Protein AF-A0ABD0LRT8-F1 (afdb_monomer)

Solvent-accessible surface area (backbone atoms only — not comparable to full-atom values): 18752 Å² total; per-residue (Å²): 133,56,73,64,55,59,52,48,50,53,53,49,51,68,71,62,62,90,66,77,48,57,29,36,37,43,33,46,40,79,55,77,83,77,79,79,75,76,83,84,81,85,89,82,90,82,92,83,89,82,90,83,85,91,84,88,83,83,87,87,89,84,86,79,83,85,75,82,76,86,69,91,70,78,75,74,84,79,52,45,68,59,49,49,53,39,26,36,56,50,38,59,70,46,76,93,40,64,69,46,34,54,25,49,70,59,50,38,85,73,46,60,48,85,92,45,31,33,31,35,27,45,56,69,72,31,53,49,42,49,51,54,31,52,77,67,68,69,66,46,46,30,91,62,39,40,68,77,48,76,45,78,49,71,80,90,75,83,79,84,78,83,79,74,98,65,78,56,68,67,57,49,51,50,52,48,27,44,51,28,54,73,67,75,39,78,25,35,75,65,54,45,48,60,51,48,50,69,74,34,76,91,50,89,70,78,52,73,64,59,54,50,53,45,51,54,48,34,38,77,71,59,46,32,45,78,85,90,40,45,40,59,52,54,71,64,57,55,52,51,51,53,50,50,50,51,49,52,51,53,51,49,54,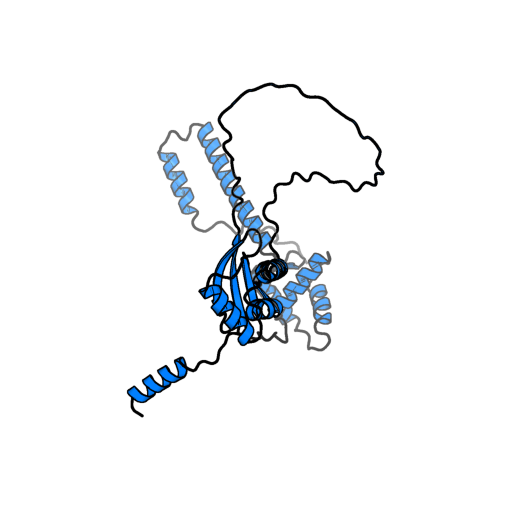51,49,52,51,52,52,40,55,74,70,57,59,73,77,44,73,71,55,60,54,53,54,55,54,52,63,63,64,64,64,82,85,84,76,78,80,88,77,79,89,81,84,85,84,92,133

Nearest PDB structures (foldseek):
  1iuy-assembly1_A  TM=5.773E-01  e=9.017E-02  Mus musculus
  3o2p-assembly3_E  TM=6.515E-01  e=3.206E-01  Saccharomyces cerevisiae
  6ttu-assembly1_C  TM=3.835E-01  e=1.238E-01  Homo sapiens
  5x12-assembly1_A-2  TM=3.884E-01  e=4.133E-01  Bacillus spizizenii str. W23
  8cdj-assembly1_C  TM=3.531E-01  e=5.675E-01  Homo sapiens

InterPro domains:
  IPR019391 Storkhead-box protein, winged-helix domain [PF10264] (158-231)
  IPR040126 Storkhead-box protein 1/2 [PTHR22437] (15-229)

pLDDT: mean 70.67, std 23.81, range [25.11, 96.62]

Secondary structure (DSSP, 8-state):
--HHHHHHHHHHHHH------SEEEEEEEEPP-----------------------------------------PPPPPPHHHHHHHHHHHHTT-TT-HHHHHHHHT-EEEEEETTTEEEEE--HHHHHHHHHHHHTT-PPPPTTEEEEEEEE---------PPPSS--HHHHHHHHHHHHHHTT----HHHHHHHHHHH-TTSPPPPHHHHHHHHHHHHHTTSEEESSSEEE--HHHHHHHHHHHHHHHHHHHHHHHHHHHHTTGGG-HHHHHHHHHHHHTTSS----TTS-S------

Structure (mmCIF, N/CA/C/O backbone):
data_AF-A0ABD0LRT8-F1
#
_entry.id   AF-A0ABD0LRT8-F1
#
loop_
_atom_site.group_PDB
_atom_site.id
_atom_site.type_symbol
_atom_site.label_atom_id
_atom_site.label_alt_id
_atom_site.label_comp_id
_atom_site.label_asym_id
_atom_site.label_entity_id
_atom_site.label_seq_id
_atom_site.pdbx_PDB_ins_code
_atom_site.Cartn_x
_atom_site.Cartn_y
_atom_site.Cartn_z
_atom_site.occupancy
_atom_site.B_iso_or_equiv
_atom_site.auth_seq_id
_atom_site.auth_comp_id
_atom_site.auth_asym_id
_atom_site.auth_atom_id
_atom_site.pdbx_PDB_model_num
ATOM 1 N N . MET A 1 1 ? -36.479 -29.081 -5.273 1.00 51.69 1 MET A N 1
ATOM 2 C CA . MET A 1 1 ? -36.395 -28.226 -4.068 1.00 51.69 1 MET A CA 1
ATOM 3 C C . MET A 1 1 ? -37.183 -26.949 -4.312 1.00 51.69 1 MET A C 1
ATOM 5 O O . MET A 1 1 ? -37.069 -26.382 -5.393 1.00 51.69 1 MET A O 1
ATOM 9 N N . SER A 1 2 ? -38.046 -26.552 -3.374 1.00 71.38 2 SER A N 1
ATOM 10 C CA . SER A 1 2 ? -38.949 -25.402 -3.539 1.00 71.38 2 SER A CA 1
ATOM 11 C C . SER A 1 2 ? -38.166 -24.085 -3.533 1.00 71.38 2 SER A C 1
ATOM 13 O O . SER A 1 2 ? -37.254 -23.916 -2.728 1.00 71.38 2 SER A O 1
ATOM 15 N N . GLN A 1 3 ? -38.539 -23.117 -4.378 1.00 68.00 3 GLN A N 1
ATOM 16 C CA . GLN A 1 3 ? -37.913 -21.783 -4.409 1.00 68.00 3 GLN A CA 1
ATOM 17 C C . GLN A 1 3 ? -37.937 -21.078 -3.040 1.00 68.00 3 GLN A C 1
ATOM 19 O O . GLN A 1 3 ? -37.068 -20.254 -2.753 1.00 68.00 3 GLN A O 1
ATOM 24 N N . ARG A 1 4 ? -38.897 -21.427 -2.168 1.00 71.12 4 ARG A N 1
ATOM 25 C CA . ARG A 1 4 ? -38.926 -20.961 -0.775 1.00 71.12 4 ARG A CA 1
ATOM 26 C C . ARG A 1 4 ? -37.777 -21.535 0.050 1.00 71.12 4 ARG A C 1
ATOM 28 O O . ARG A 1 4 ? -37.108 -20.760 0.716 1.00 71.12 4 ARG A O 1
ATOM 35 N N . GLN A 1 5 ? -37.487 -22.830 -0.072 1.00 70.94 5 GLN A N 1
ATOM 36 C CA . GLN A 1 5 ? -36.371 -23.475 0.631 1.00 70.94 5 GLN A CA 1
ATOM 37 C C . GLN A 1 5 ? -35.025 -22.902 0.185 1.00 70.94 5 GLN A C 1
ATOM 39 O O . GLN A 1 5 ? -34.229 -22.538 1.033 1.00 70.94 5 GLN A O 1
ATOM 44 N N . ALA A 1 6 ? -34.815 -22.674 -1.116 1.00 68.38 6 ALA A N 1
ATOM 45 C CA . ALA A 1 6 ? -33.579 -22.054 -1.608 1.00 68.38 6 ALA A CA 1
ATOM 46 C C . ALA A 1 6 ? -33.410 -20.592 -1.139 1.00 68.38 6 ALA A C 1
ATOM 48 O O . ALA A 1 6 ? -32.296 -20.128 -0.894 1.00 68.38 6 ALA A O 1
ATOM 49 N N . ARG A 1 7 ? -34.511 -19.838 -1.002 1.00 70.81 7 ARG A N 1
ATOM 50 C CA . ARG A 1 7 ? -34.490 -18.468 -0.461 1.00 70.81 7 ARG A CA 1
ATOM 51 C C . ARG A 1 7 ? -34.248 -18.459 1.049 1.00 70.81 7 ARG A C 1
ATOM 53 O O . ARG A 1 7 ? -33.586 -17.554 1.547 1.00 70.81 7 ARG A O 1
ATOM 60 N N . GLU A 1 8 ? -34.771 -19.450 1.759 1.00 64.62 8 GLU A N 1
ATOM 61 C CA . GLU A 1 8 ? -34.608 -19.628 3.202 1.00 64.62 8 GLU A CA 1
ATOM 62 C C . GLU A 1 8 ? -33.201 -20.135 3.546 1.00 64.62 8 GLU A C 1
ATOM 64 O O . GLU A 1 8 ? -32.566 -19.569 4.427 1.00 64.62 8 GLU A O 1
ATOM 69 N N . GLU A 1 9 ? -32.646 -21.063 2.762 1.00 60.91 9 GLU A N 1
ATOM 70 C CA . GLU A 1 9 ? -31.241 -21.492 2.808 1.00 60.91 9 GLU A CA 1
ATOM 71 C C . GLU A 1 9 ? -30.286 -20.337 2.512 1.00 60.91 9 GLU A C 1
ATOM 73 O O . GLU A 1 9 ? -29.344 -20.131 3.266 1.00 60.91 9 GLU A O 1
ATOM 78 N N . ARG A 1 10 ? -30.550 -19.504 1.492 1.00 60.75 10 ARG A N 1
ATOM 79 C CA . ARG A 1 10 ? -29.756 -18.282 1.247 1.00 60.75 10 ARG A CA 1
ATOM 80 C C . ARG A 1 10 ? -29.854 -17.280 2.398 1.00 60.75 10 ARG A C 1
ATOM 82 O O . ARG A 1 10 ? -28.878 -16.604 2.704 1.00 60.75 10 ARG A O 1
ATOM 89 N N . ARG A 1 11 ? -31.015 -17.178 3.049 1.00 58.91 11 ARG A N 1
ATOM 90 C CA . ARG A 1 11 ? -31.253 -16.274 4.186 1.00 58.91 11 ARG A CA 1
ATOM 91 C C . ARG A 1 11 ? -30.633 -16.797 5.490 1.00 58.91 11 ARG A C 1
ATOM 93 O O . ARG A 1 11 ? -30.225 -15.994 6.324 1.00 58.91 11 ARG A O 1
ATOM 100 N N . LEU A 1 12 ? -30.531 -18.115 5.653 1.00 53.00 12 LEU A N 1
ATOM 101 C CA . LEU A 1 12 ? -29.823 -18.782 6.749 1.00 53.00 12 LEU A CA 1
ATOM 102 C C . LEU A 1 12 ? -28.303 -18.776 6.517 1.00 53.00 12 LEU A C 1
ATOM 104 O O . LEU A 1 12 ? -27.561 -18.501 7.453 1.00 53.00 12 LEU A O 1
ATOM 108 N N . ALA A 1 13 ? -27.843 -18.949 5.275 1.00 53.53 13 ALA A N 1
ATOM 109 C CA . ALA A 1 13 ? -26.443 -18.779 4.879 1.00 53.53 13 A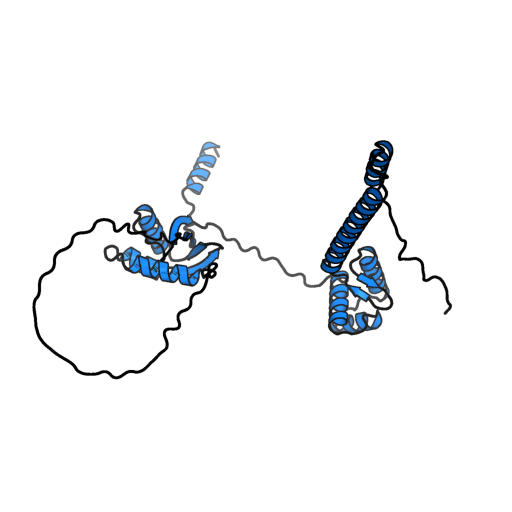LA A CA 1
ATOM 110 C C . ALA A 1 13 ? -25.970 -17.324 5.052 1.00 53.53 13 ALA A C 1
ATOM 112 O O . ALA A 1 13 ? -24.853 -17.093 5.496 1.00 53.53 13 ALA A O 1
ATOM 113 N N . ALA A 1 14 ? -26.841 -16.339 4.801 1.00 53.28 14 ALA A N 1
ATOM 114 C CA . ALA A 1 14 ? -26.555 -14.931 5.085 1.00 53.28 14 ALA A CA 1
ATOM 115 C C . ALA A 1 14 ? -26.560 -14.587 6.590 1.00 53.28 14 ALA A C 1
ATOM 117 O O . ALA A 1 14 ? -25.935 -13.610 6.987 1.00 53.28 14 ALA A O 1
ATOM 118 N N . ARG A 1 15 ? -27.255 -15.368 7.435 1.00 51.69 15 ARG A N 1
ATOM 119 C CA . ARG A 1 15 ? -27.227 -15.215 8.907 1.00 51.69 15 ARG A CA 1
ATOM 120 C C . ARG A 1 15 ? -26.054 -15.942 9.567 1.00 51.69 15 ARG A C 1
ATOM 122 O O . ARG A 1 15 ? -25.698 -15.579 10.680 1.00 51.69 15 ARG A O 1
ATOM 129 N N . ASN A 1 16 ? -25.459 -16.915 8.880 1.00 46.38 16 ASN A N 1
ATOM 130 C CA . ASN A 1 16 ? -24.310 -17.697 9.333 1.00 46.38 16 ASN A CA 1
ATOM 131 C C . ASN A 1 16 ? -23.083 -17.416 8.461 1.00 46.38 16 ASN A C 1
ATOM 133 O O . ASN A 1 16 ? -22.461 -18.346 7.953 1.00 46.38 16 ASN A O 1
ATOM 137 N N . LEU A 1 17 ? -22.732 -16.144 8.275 1.00 48.56 17 LEU A N 1
ATOM 138 C CA . LEU A 1 17 ? -21.410 -15.805 7.766 1.00 48.56 17 LEU A CA 1
ATOM 139 C C . LEU A 1 17 ? -20.473 -15.664 8.979 1.00 48.56 17 LEU A C 1
ATOM 141 O O . LEU A 1 17 ? -20.491 -14.610 9.614 1.00 48.56 17 LEU A O 1
ATOM 145 N N . PRO A 1 18 ? -19.665 -16.676 9.359 1.00 50.22 18 PRO A N 1
ATOM 146 C CA . PRO A 1 18 ? -18.562 -16.450 10.275 1.00 50.22 18 PRO A CA 1
ATOM 147 C C . PRO A 1 18 ? -17.457 -15.758 9.482 1.00 50.22 18 PRO A C 1
ATOM 149 O O . PRO A 1 18 ? -16.471 -16.359 9.070 1.00 50.22 18 PRO A O 1
ATOM 152 N N . VAL A 1 19 ? -17.649 -14.473 9.229 1.00 49.91 19 VAL A N 1
ATOM 153 C CA . VAL A 1 19 ? -16.536 -13.578 8.957 1.00 49.91 19 VAL A CA 1
ATOM 154 C C . VAL A 1 19 ? -16.644 -12.504 10.018 1.00 49.91 19 VAL A C 1
ATOM 156 O O . VAL A 1 19 ? -17.113 -11.397 9.780 1.00 49.91 19 VAL A O 1
ATOM 159 N N . ALA A 1 20 ? -16.251 -12.882 11.237 1.00 52.22 20 ALA A N 1
ATOM 160 C CA . ALA A 1 20 ? -15.677 -11.907 12.141 1.00 52.22 20 ALA A CA 1
ATOM 161 C C . ALA A 1 20 ? -14.418 -11.423 11.420 1.00 52.22 20 ALA A C 1
ATOM 163 O O . ALA A 1 20 ? -13.402 -12.114 11.351 1.00 52.22 20 ALA A O 1
ATOM 164 N N . SER A 1 21 ? -14.526 -10.300 10.722 1.00 57.97 21 SER A N 1
ATOM 165 C CA . SER A 1 21 ? -13.367 -9.631 10.158 1.00 57.97 21 SER A CA 1
ATOM 166 C C . SER A 1 21 ? -12.360 -9.445 11.283 1.00 57.97 21 SER A C 1
ATOM 168 O O . SER A 1 21 ? -12.607 -8.692 12.223 1.00 57.97 21 SER A O 1
ATOM 170 N N . LYS A 1 22 ? -11.190 -10.081 11.154 1.00 79.94 22 LYS A N 1
ATOM 171 C CA . LYS A 1 22 ? -10.021 -9.852 12.020 1.00 79.94 22 LYS A CA 1
ATOM 172 C C . LYS A 1 22 ? -9.416 -8.454 11.828 1.00 79.94 22 LYS A C 1
ATOM 174 O O . LYS A 1 22 ? -8.268 -8.228 12.187 1.00 79.94 22 LYS A O 1
ATOM 179 N N . CYS A 1 23 ? -10.145 -7.542 11.186 1.00 91.12 23 CYS A N 1
ATOM 180 C CA . CYS A 1 23 ? -9.703 -6.212 10.816 1.00 91.12 23 CYS A CA 1
ATOM 181 C C . CYS A 1 23 ? -10.835 -5.204 11.030 1.00 91.12 23 CYS A C 1
ATOM 183 O O . CYS A 1 23 ? -11.931 -5.327 10.475 1.00 91.12 23 CYS A O 1
ATOM 185 N N . LEU A 1 24 ? -10.529 -4.181 11.816 1.00 93.94 24 LEU A N 1
ATOM 186 C CA . LEU A 1 24 ? -11.348 -3.008 12.049 1.00 93.94 24 LEU A CA 1
ATOM 187 C C . LEU A 1 24 ? -10.660 -1.780 11.458 1.00 93.94 24 LEU A C 1
ATOM 189 O O . LEU A 1 24 ? -9.475 -1.547 11.689 1.00 93.94 24 LEU A O 1
ATOM 193 N N . ALA A 1 25 ? -11.421 -0.956 10.748 1.00 95.25 25 ALA A N 1
ATOM 194 C CA . ALA A 1 25 ? -11.004 0.379 10.353 1.00 95.25 25 ALA A CA 1
ATOM 195 C C . ALA A 1 25 ? -11.494 1.397 11.385 1.00 95.25 25 ALA A C 1
ATOM 197 O O . ALA A 1 25 ? -12.697 1.518 11.618 1.00 95.25 25 ALA A O 1
ATOM 198 N N . ILE A 1 26 ? -10.565 2.155 11.966 1.00 96.56 26 ILE A N 1
ATOM 199 C CA . ILE A 1 26 ? -10.844 3.307 12.825 1.00 96.56 26 ILE A CA 1
ATOM 200 C C . ILE A 1 26 ? -10.574 4.564 11.999 1.00 96.56 26 ILE A C 1
ATOM 202 O O . ILE A 1 26 ? -9.421 4.895 11.715 1.00 96.56 26 ILE A O 1
ATOM 206 N N . VAL A 1 27 ? -11.639 5.253 11.592 1.00 96.25 27 VAL A N 1
ATOM 207 C CA . VAL A 1 27 ? -11.555 6.482 10.794 1.00 96.25 27 VAL A CA 1
ATOM 208 C C . VAL A 1 27 ? -11.483 7.677 11.735 1.00 96.25 27 VAL A C 1
ATOM 210 O O . VAL A 1 27 ? -12.396 7.907 12.534 1.00 96.25 27 VAL A O 1
ATOM 213 N N . LEU A 1 28 ? -10.397 8.439 11.635 1.00 95.62 28 LEU A N 1
ATOM 214 C CA . LEU A 1 28 ? -10.125 9.598 12.476 1.00 95.62 28 LEU A CA 1
ATOM 215 C C . LEU A 1 28 ? -10.257 10.896 11.673 1.00 95.62 28 LEU A C 1
ATOM 217 O O . LEU A 1 28 ? -9.986 10.936 10.475 1.00 95.62 28 LEU A O 1
ATOM 221 N N . LEU A 1 29 ? -10.637 11.976 12.351 1.00 93.19 29 LEU A N 1
ATOM 222 C CA . LEU A 1 29 ? -10.653 13.330 11.800 1.00 93.19 29 LEU A CA 1
ATOM 223 C C . LEU A 1 29 ? -9.797 14.254 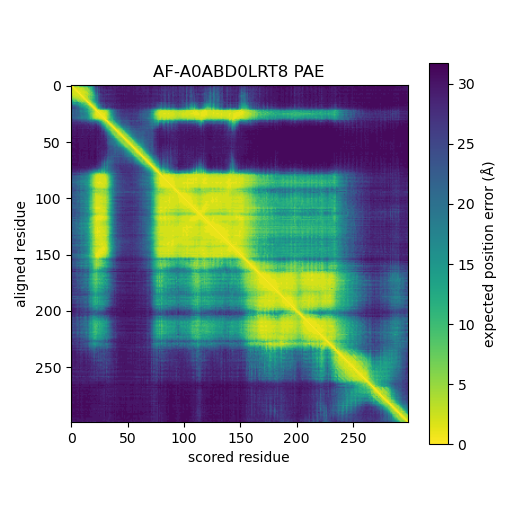12.674 1.00 93.19 29 LEU A C 1
ATOM 225 O O . LEU A 1 29 ? -9.987 14.250 13.892 1.00 93.19 29 LEU A O 1
ATOM 229 N N . PRO A 1 30 ? -8.882 15.055 12.096 1.00 91.31 30 PRO A N 1
ATOM 230 C CA . PRO A 1 30 ? -8.124 16.045 12.851 1.00 91.31 30 PRO A CA 1
ATOM 231 C C . PRO A 1 30 ? -9.044 17.131 13.417 1.00 91.31 30 PRO A C 1
ATOM 233 O O . PRO A 1 30 ? -9.872 17.705 12.705 1.00 91.31 30 PRO A O 1
ATOM 236 N N . GLN A 1 31 ? -8.863 17.476 14.687 1.00 86.12 31 GLN A N 1
ATOM 237 C CA . GLN A 1 31 ? -9.524 18.618 15.301 1.00 86.12 31 GLN A CA 1
ATOM 238 C C . GLN A 1 31 ? -8.756 19.898 14.964 1.00 86.12 31 GLN A C 1
ATOM 240 O O . GLN A 1 31 ? -7.564 20.026 15.245 1.00 86.12 31 GLN A O 1
ATOM 245 N N . LYS A 1 32 ? -9.444 20.892 14.392 1.00 72.25 32 LYS A N 1
ATOM 246 C CA . LYS A 1 32 ? -8.894 22.250 14.297 1.00 72.25 32 LYS A CA 1
ATOM 247 C C . LYS A 1 32 ? -8.756 22.790 15.721 1.00 72.25 32 LYS A C 1
ATOM 249 O O . LYS A 1 32 ? -9.755 22.837 16.435 1.00 72.25 32 LYS A O 1
ATOM 254 N N . LYS A 1 33 ? -7.546 23.200 16.128 1.00 58.06 33 LYS A N 1
ATOM 255 C CA . LYS A 1 33 ? -7.321 23.911 17.399 1.00 58.06 33 LYS A CA 1
ATOM 256 C C . LYS A 1 33 ? -8.319 25.067 17.490 1.00 58.06 33 LYS A C 1
ATOM 258 O O . LYS A 1 33 ? -8.197 26.048 16.759 1.00 58.06 33 LYS A O 1
ATOM 263 N N . GLN A 1 34 ? -9.305 24.954 18.373 1.00 44.38 34 GLN A N 1
ATOM 264 C CA . GLN A 1 34 ? -10.065 26.114 18.806 1.00 44.38 34 GLN A CA 1
ATOM 265 C C . GLN A 1 34 ? -9.125 26.944 19.673 1.00 44.38 34 GLN A C 1
ATOM 267 O O . GLN A 1 34 ? -8.801 26.570 20.796 1.00 44.38 34 GLN A O 1
ATOM 272 N N . THR A 1 35 ? -8.648 28.059 19.129 1.00 37.78 35 THR A N 1
ATOM 273 C CA . THR A 1 35 ? -8.089 29.143 19.930 1.00 37.78 35 THR A CA 1
ATOM 274 C C . THR A 1 35 ? -9.217 29.642 20.824 1.00 37.78 35 THR A C 1
ATOM 276 O O . THR A 1 35 ? -10.097 30.371 20.367 1.00 37.78 35 THR A O 1
ATOM 279 N N . THR A 1 36 ? -9.236 29.211 22.082 1.00 34.28 36 THR A N 1
ATOM 280 C CA . THR A 1 36 ? -10.064 29.818 23.121 1.00 34.28 36 THR A CA 1
ATOM 281 C C . THR A 1 36 ? -9.630 31.276 23.257 1.00 34.28 36 THR A C 1
ATOM 283 O O . THR A 1 36 ? -8.650 31.584 23.932 1.00 34.28 36 THR A O 1
ATOM 286 N N . LYS A 1 37 ? -10.316 32.189 22.561 1.00 34.78 37 LYS A N 1
ATOM 287 C CA . LYS A 1 37 ? -10.319 33.604 22.926 1.00 34.78 37 LYS A CA 1
ATOM 288 C C . LYS A 1 37 ? -11.149 33.703 24.201 1.00 34.78 37 LYS A C 1
ATOM 290 O O . LYS A 1 37 ? -12.370 33.800 24.124 1.00 34.78 37 LYS A O 1
ATOM 295 N N . ASN A 1 38 ? -10.496 33.629 25.356 1.00 30.23 38 ASN A N 1
ATOM 296 C CA . ASN A 1 38 ? -11.105 34.130 26.579 1.00 30.23 38 ASN A CA 1
ATOM 297 C C . ASN A 1 38 ? -11.215 35.646 26.410 1.00 30.23 38 ASN A C 1
ATOM 299 O O . ASN A 1 38 ? -10.213 36.355 26.380 1.00 30.23 38 ASN A O 1
ATOM 303 N N . SER A 1 39 ? -12.438 36.117 26.197 1.00 33.16 39 SER A N 1
ATOM 304 C CA . SER A 1 39 ? -12.815 37.510 26.378 1.00 33.16 39 SER A CA 1
ATOM 305 C C . SER A 1 39 ? -12.751 37.816 27.873 1.00 33.16 39 SER A C 1
ATOM 307 O O . SER A 1 39 ? -13.678 37.481 28.610 1.00 33.16 39 SER A O 1
ATOM 309 N N . GLU A 1 40 ? -11.640 38.392 28.320 1.00 34.72 40 GLU A N 1
ATOM 310 C CA . GLU A 1 40 ? -11.582 39.117 29.585 1.00 34.72 40 GLU A CA 1
ATOM 311 C C . GLU A 1 40 ? -11.999 40.558 29.305 1.00 34.72 40 GLU A C 1
ATOM 313 O O . GLU A 1 40 ? -11.261 41.315 28.682 1.00 34.72 40 GLU A O 1
ATOM 318 N N . ASP A 1 41 ? -13.200 40.911 29.751 1.00 30.98 41 ASP A N 1
ATOM 319 C CA . ASP A 1 41 ? -13.616 42.293 29.948 1.00 30.98 41 ASP A CA 1
ATOM 320 C C . ASP A 1 41 ? -14.211 42.427 31.357 1.00 30.98 41 ASP A C 1
ATOM 322 O O . ASP A 1 41 ? -14.934 41.547 31.828 1.00 30.98 41 ASP A O 1
ATOM 326 N N . VAL A 1 42 ? -13.939 43.591 31.958 1.00 37.34 42 VAL A N 1
ATOM 327 C CA . VAL A 1 42 ? -14.467 44.168 33.215 1.00 37.34 42 VAL A CA 1
ATOM 328 C C . VAL A 1 42 ? -13.621 43.989 34.495 1.00 37.34 42 VAL A C 1
ATOM 330 O O . VAL A 1 42 ? -13.900 43.189 35.379 1.00 37.34 42 VAL A O 1
ATOM 333 N N . ASN A 1 43 ? -12.575 44.820 34.562 1.00 31.14 43 ASN A N 1
ATOM 334 C CA . ASN A 1 43 ? -12.293 45.897 35.536 1.00 31.14 43 ASN A CA 1
ATOM 335 C C . ASN A 1 43 ? -12.810 45.801 36.998 1.00 31.14 43 ASN A C 1
ATOM 337 O O . ASN A 1 43 ? -14.003 45.633 37.241 1.00 31.14 43 ASN A O 1
ATOM 341 N N . GLY A 1 44 ? -11.932 46.106 37.968 1.00 29.70 44 GLY A N 1
ATOM 342 C CA . GLY A 1 44 ? -12.316 46.319 39.370 1.00 29.70 44 GLY A CA 1
ATOM 343 C C . GLY A 1 44 ? -11.154 46.483 40.356 1.00 29.70 44 GLY A C 1
ATOM 344 O O . GLY A 1 44 ? -10.822 45.556 41.084 1.00 29.70 44 GLY A O 1
ATOM 345 N N . ASP A 1 45 ? -10.586 47.685 40.377 1.00 29.94 45 ASP A N 1
ATOM 346 C CA . ASP A 1 45 ? -9.644 48.269 41.344 1.00 29.94 45 ASP A CA 1
ATOM 347 C C . ASP A 1 45 ? -9.906 47.943 42.841 1.00 29.94 45 ASP A C 1
ATOM 349 O O . ASP A 1 45 ? -11.055 47.988 43.303 1.00 29.94 45 ASP A O 1
ATOM 353 N N . ARG A 1 46 ? -8.826 47.666 43.602 1.00 35.84 46 ARG A N 1
ATOM 354 C CA . ARG A 1 46 ? -8.635 48.098 45.006 1.00 35.84 46 ARG A CA 1
ATOM 355 C C . ARG A 1 46 ? -7.249 47.740 45.576 1.00 35.84 46 ARG A C 1
ATOM 357 O O . ARG A 1 46 ? -6.946 46.583 45.860 1.00 35.84 46 ARG A O 1
ATOM 364 N N . ASP A 1 47 ? -6.474 48.786 45.855 1.00 31.36 47 ASP A N 1
ATOM 365 C CA . ASP A 1 47 ? -5.297 48.829 46.732 1.00 31.36 47 ASP A CA 1
ATOM 366 C C . ASP A 1 47 ? -5.541 48.270 48.152 1.00 31.36 47 ASP A C 1
ATOM 368 O O . ASP A 1 47 ? -6.533 48.630 48.794 1.00 31.36 47 ASP A O 1
ATOM 372 N N . ARG A 1 48 ? -4.570 47.506 48.703 1.00 33.69 48 ARG A N 1
ATOM 373 C CA . ARG A 1 48 ? -4.148 47.550 50.132 1.00 33.69 48 ARG A CA 1
ATOM 374 C C . ARG A 1 48 ? -2.940 46.644 50.477 1.00 33.69 48 ARG A C 1
ATOM 376 O O . ARG A 1 48 ? -3.049 45.432 50.585 1.00 33.69 48 ARG A O 1
ATOM 383 N N . LYS A 1 49 ? -1.807 47.317 50.712 1.00 27.70 49 LYS A N 1
ATOM 384 C CA . LYS A 1 49 ? -0.686 47.121 51.670 1.00 27.70 49 LYS A CA 1
ATOM 385 C C . LYS A 1 49 ? -0.643 45.855 52.569 1.00 27.70 49 LYS A C 1
ATOM 387 O O . LYS A 1 49 ? -1.561 45.634 53.351 1.00 27.70 49 LYS A O 1
ATOM 392 N N . GLY A 1 50 ? 0.523 45.182 52.620 1.00 28.20 50 GLY A N 1
ATOM 393 C CA . GLY A 1 50 ? 0.906 44.264 53.715 1.00 28.20 50 GLY A CA 1
ATOM 394 C C . GLY A 1 50 ? 2.197 43.437 53.509 1.00 28.20 50 GLY A C 1
ATOM 395 O O . GLY A 1 50 ? 2.183 42.437 52.809 1.00 28.20 50 GLY A O 1
ATOM 396 N N . THR A 1 51 ? 3.283 43.876 54.154 1.00 26.02 51 THR A N 1
ATOM 397 C CA . THR A 1 51 ? 4.579 43.247 54.545 1.00 26.02 51 THR A CA 1
ATOM 398 C C . THR A 1 51 ? 4.484 41.718 54.841 1.00 26.02 51 THR A C 1
ATOM 400 O O . THR A 1 51 ? 3.476 41.297 55.392 1.00 26.02 51 THR A O 1
ATOM 403 N N . THR A 1 52 ? 5.440 40.790 54.607 1.00 26.97 52 THR A N 1
ATOM 404 C CA . THR A 1 52 ? 6.810 40.648 55.180 1.00 26.97 52 THR A CA 1
ATOM 405 C C . THR A 1 52 ? 7.478 39.311 54.744 1.00 26.97 52 THR A C 1
ATOM 407 O O . THR A 1 52 ? 6.766 38.331 54.566 1.00 26.97 52 THR A O 1
ATOM 410 N N . ALA A 1 53 ? 8.827 39.280 54.749 1.00 27.39 53 ALA A N 1
ATOM 411 C CA . ALA A 1 53 ? 9.771 38.142 54.932 1.00 27.39 53 ALA A CA 1
ATOM 412 C C . ALA A 1 53 ? 9.922 37.097 53.791 1.00 27.39 53 ALA A C 1
ATOM 414 O O . ALA A 1 53 ? 8.987 36.387 53.459 1.00 27.39 53 ALA A O 1
ATOM 415 N N . ALA A 1 54 ? 11.040 37.042 53.050 1.00 25.94 54 ALA A N 1
ATOM 416 C CA . ALA A 1 54 ? 12.427 36.639 53.385 1.00 25.94 54 ALA A CA 1
ATOM 417 C C . ALA A 1 54 ? 12.690 35.124 53.225 1.00 25.94 54 ALA A C 1
ATOM 419 O O . ALA A 1 54 ? 12.115 34.310 53.939 1.00 25.94 54 ALA A O 1
ATOM 420 N N . GLY A 1 55 ? 13.611 34.771 52.313 1.00 27.05 55 GLY A N 1
ATOM 421 C CA . GLY A 1 55 ? 14.139 33.411 52.149 1.00 27.05 55 GLY A CA 1
ATOM 422 C C . GLY A 1 55 ? 14.833 33.151 50.803 1.00 27.05 55 GLY A C 1
ATOM 423 O O . GLY A 1 55 ? 14.276 32.471 49.951 1.00 27.05 55 GLY A O 1
ATOM 424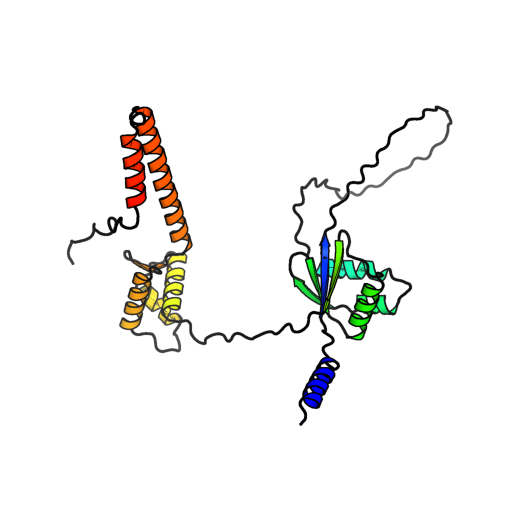 N N . SER A 1 56 ? 16.051 33.673 50.615 1.00 26.17 56 SER A N 1
ATOM 425 C CA . SER A 1 56 ? 17.015 33.188 49.604 1.00 26.17 56 SER A CA 1
ATOM 426 C C . SER A 1 56 ? 17.529 31.797 50.027 1.00 26.17 56 SER A C 1
ATOM 428 O O . SER A 1 56 ? 17.635 31.539 51.224 1.00 26.17 56 SER A O 1
ATOM 430 N N . THR A 1 57 ? 17.868 30.855 49.135 1.00 28.44 57 THR A N 1
ATOM 431 C CA . THR A 1 57 ? 19.242 30.680 48.606 1.00 28.44 57 THR A CA 1
ATOM 432 C C . THR A 1 57 ? 19.294 29.611 47.481 1.00 28.44 57 THR A C 1
ATOM 434 O O . THR A 1 57 ? 18.840 28.492 47.678 1.00 28.44 57 THR A O 1
ATOM 437 N N . ALA A 1 58 ? 19.857 30.015 46.331 1.00 28.38 58 ALA A N 1
ATOM 438 C CA . ALA A 1 58 ? 20.684 29.341 45.297 1.00 28.38 58 ALA A CA 1
ATOM 439 C C . ALA A 1 58 ? 20.502 27.858 44.841 1.00 28.38 58 ALA A C 1
ATOM 441 O O . ALA A 1 58 ? 20.816 26.919 45.562 1.00 28.38 58 ALA A O 1
ATOM 442 N N . ILE A 1 59 ? 20.079 27.691 43.571 1.00 29.88 59 ILE A N 1
ATOM 443 C CA . ILE A 1 59 ? 20.796 27.229 42.333 1.00 29.88 59 ILE A CA 1
ATOM 444 C C . ILE A 1 59 ? 22.074 26.346 42.481 1.00 29.88 59 ILE A C 1
ATOM 446 O O . ILE A 1 59 ? 22.973 26.714 43.235 1.00 29.88 59 ILE A O 1
ATOM 450 N N . PRO A 1 60 ? 22.180 25.206 41.742 1.00 31.83 60 PRO A N 1
ATOM 451 C CA . PRO A 1 60 ? 22.847 25.110 40.410 1.00 31.83 60 PRO A CA 1
ATOM 452 C C . PRO A 1 60 ? 21.960 24.390 39.364 1.00 31.83 60 PRO A C 1
ATOM 454 O O . PRO A 1 60 ? 21.415 23.327 39.637 1.00 31.83 60 PRO A O 1
ATOM 457 N N . GLU A 1 61 ? 21.546 24.986 38.241 1.00 25.11 61 GLU A N 1
ATOM 458 C CA . GLU A 1 61 ? 22.228 25.199 36.943 1.00 25.11 61 GLU A CA 1
ATOM 459 C C . GLU A 1 61 ? 22.923 23.960 36.331 1.00 25.11 61 GLU A C 1
ATOM 461 O O . GLU A 1 61 ? 24.075 23.666 36.632 1.00 25.11 61 GLU A O 1
ATOM 466 N N . ASN A 1 62 ? 22.229 23.278 35.402 1.00 27.39 62 ASN A N 1
ATOM 467 C CA . ASN A 1 62 ? 22.840 22.786 34.158 1.00 27.39 62 ASN A CA 1
ATOM 468 C C . ASN A 1 62 ? 21.807 22.647 33.012 1.00 27.39 62 ASN A C 1
ATOM 470 O O . ASN A 1 62 ? 21.060 21.677 32.891 1.00 27.39 62 ASN A O 1
ATOM 474 N N . THR A 1 63 ? 21.779 23.704 32.213 1.00 28.34 63 THR A N 1
ATOM 475 C CA . THR A 1 63 ? 21.506 23.884 30.781 1.00 28.34 63 THR A CA 1
ATOM 476 C C . THR A 1 63 ? 21.177 22.659 29.902 1.00 28.34 63 THR A C 1
ATOM 478 O O . THR A 1 63 ? 22.032 21.830 29.595 1.00 28.34 63 THR A O 1
ATOM 481 N N . LYS A 1 64 ? 19.977 22.671 29.300 1.00 27.00 64 LYS A N 1
ATOM 482 C CA . LYS A 1 64 ? 19.764 22.252 27.899 1.00 27.00 64 LYS A CA 1
ATOM 483 C C . LYS A 1 64 ? 18.612 23.041 27.259 1.00 27.00 64 LYS A C 1
ATOM 485 O O . LYS A 1 64 ? 17.459 22.637 27.266 1.00 27.00 64 LYS A O 1
ATOM 490 N N . THR A 1 65 ? 18.991 24.214 26.760 1.00 26.03 65 THR A N 1
ATOM 491 C CA . THR A 1 65 ? 18.514 24.907 25.554 1.00 26.03 65 THR A CA 1
ATOM 492 C C . THR A 1 65 ? 17.090 24.587 25.079 1.00 26.03 65 THR A C 1
ATOM 494 O O . THR A 1 65 ? 16.883 23.786 24.168 1.00 26.03 65 THR A O 1
ATOM 497 N N . THR A 1 66 ? 16.105 25.301 25.624 1.00 28.66 66 THR A N 1
ATOM 498 C CA . THR A 1 66 ? 14.764 25.416 25.037 1.00 28.66 66 THR A CA 1
ATOM 499 C C . THR A 1 66 ? 14.835 26.378 23.852 1.00 28.66 66 THR A C 1
ATOM 501 O O . THR A 1 66 ? 14.668 27.588 23.987 1.00 28.66 66 THR A O 1
ATOM 504 N N . GLY A 1 67 ? 15.153 25.835 22.677 1.00 27.36 67 GLY A N 1
ATOM 505 C CA . GLY A 1 67 ? 15.037 26.551 21.414 1.00 27.36 67 GLY A CA 1
ATOM 506 C C . GLY A 1 67 ? 13.569 26.831 21.108 1.00 27.36 67 GLY A C 1
ATOM 507 O O . GLY A 1 67 ? 12.781 25.912 20.893 1.00 27.36 67 GLY A O 1
ATOM 508 N N . LEU A 1 68 ? 13.215 28.112 21.091 1.00 32.06 68 LEU A N 1
ATOM 509 C CA . LEU A 1 68 ? 11.994 28.634 20.493 1.00 32.06 68 LEU A CA 1
ATOM 510 C C . LEU A 1 68 ? 11.968 28.237 19.011 1.00 32.06 68 LEU A C 1
ATOM 512 O O . LEU A 1 68 ? 12.659 28.840 18.194 1.00 32.06 68 LEU A O 1
ATOM 516 N N . ILE A 1 69 ? 11.164 27.236 18.653 1.00 33.78 69 ILE A N 1
ATOM 517 C CA . ILE A 1 69 ? 10.787 26.997 17.259 1.00 33.78 69 ILE A CA 1
ATOM 518 C C . ILE A 1 69 ? 9.432 27.665 17.045 1.00 33.78 69 ILE A C 1
ATOM 520 O O . ILE A 1 69 ? 8.371 27.073 17.238 1.00 33.78 69 ILE A O 1
ATOM 524 N N . GLY A 1 70 ? 9.489 28.934 16.641 1.00 36.59 70 GLY A N 1
ATOM 525 C CA . GLY A 1 70 ? 8.483 29.469 15.738 1.00 36.59 70 GLY A CA 1
ATOM 526 C C . GLY A 1 70 ? 8.589 28.697 14.425 1.00 36.59 70 GLY A C 1
ATOM 527 O O . GLY A 1 70 ? 9.659 28.626 13.827 1.00 36.59 70 GLY A O 1
ATOM 528 N N . GLY A 1 71 ? 7.498 28.067 14.007 1.00 26.14 71 GLY A N 1
ATOM 529 C CA . GLY A 1 71 ? 7.481 27.267 12.793 1.00 26.14 71 GLY A CA 1
ATOM 530 C C . GLY A 1 71 ? 6.060 26.912 12.401 1.00 26.14 71 GLY A C 1
ATOM 531 O O . GLY A 1 71 ? 5.411 26.093 13.049 1.00 26.14 71 GLY A O 1
ATOM 532 N N . ASN A 1 72 ? 5.587 27.542 11.327 1.00 43.06 72 ASN A N 1
ATOM 533 C CA . ASN A 1 72 ? 4.432 27.104 10.556 1.00 43.06 72 ASN A CA 1
ATOM 534 C C . ASN A 1 72 ? 4.522 25.589 10.320 1.00 43.06 72 ASN A C 1
ATOM 536 O O . ASN A 1 72 ? 5.370 25.142 9.553 1.00 43.06 72 ASN A O 1
ATOM 540 N N . SER A 1 73 ? 3.653 24.795 10.944 1.00 36.62 73 SER A N 1
ATOM 541 C CA . SER A 1 73 ? 3.514 23.380 10.599 1.00 36.62 73 SER A CA 1
ATOM 542 C C . SER A 1 73 ? 2.306 23.221 9.689 1.00 36.62 73 SER A C 1
ATOM 544 O O . SER A 1 73 ? 1.186 22.954 10.120 1.00 36.62 73 SER A O 1
ATOM 546 N N . ALA A 1 74 ? 2.558 23.372 8.388 1.00 40.22 74 ALA A N 1
ATOM 547 C CA . ALA A 1 74 ? 1.883 22.517 7.423 1.00 40.22 74 ALA A CA 1
ATOM 548 C C . ALA A 1 74 ? 2.015 21.075 7.950 1.00 40.22 74 ALA A C 1
ATOM 550 O O . ALA A 1 74 ? 3.123 20.646 8.276 1.00 40.22 74 ALA A O 1
ATOM 551 N N . GLY A 1 75 ? 0.874 20.421 8.187 1.00 46.97 75 GLY A N 1
ATOM 552 C CA . GLY A 1 75 ? 0.760 19.239 9.040 1.00 46.97 75 GLY A CA 1
ATOM 553 C C . GLY A 1 75 ? 1.814 18.181 8.736 1.00 46.97 75 GLY A C 1
ATOM 554 O O . GLY A 1 75 ? 1.921 17.714 7.604 1.00 46.97 75 GLY A O 1
ATOM 555 N N . ALA A 1 76 ? 2.587 17.800 9.754 1.00 51.22 76 ALA A N 1
ATOM 556 C CA . ALA A 1 76 ? 3.427 16.619 9.657 1.00 51.22 76 ALA A CA 1
ATOM 557 C C . ALA A 1 76 ? 2.527 15.418 9.302 1.00 51.22 76 ALA A C 1
ATOM 559 O O . ALA A 1 76 ? 1.459 15.280 9.910 1.00 51.22 76 ALA A O 1
ATOM 560 N N . PRO A 1 77 ? 2.913 14.571 8.332 1.00 62.22 77 PRO A N 1
ATOM 561 C CA . PRO A 1 77 ? 2.137 13.389 7.988 1.00 62.22 77 PRO A CA 1
ATOM 562 C C . PRO A 1 77 ? 2.012 12.509 9.234 1.00 62.22 77 PRO A C 1
ATOM 564 O O . PRO A 1 77 ? 3.009 12.059 9.802 1.00 62.22 77 PRO A O 1
ATOM 567 N N . TYR A 1 78 ? 0.782 12.318 9.709 1.00 68.81 78 TYR A N 1
ATOM 568 C CA . TYR A 1 78 ? 0.523 11.494 10.882 1.00 68.81 78 TYR A CA 1
ATOM 569 C C . TYR A 1 78 ? 0.854 10.038 10.555 1.00 68.81 78 TYR A C 1
ATOM 571 O O . TYR A 1 78 ? 0.326 9.466 9.606 1.00 68.81 78 TYR A O 1
ATOM 579 N N . ASN A 1 79 ? 1.726 9.422 11.351 1.00 85.38 79 ASN A N 1
ATOM 580 C CA . ASN A 1 79 ? 2.085 8.021 11.174 1.00 85.38 79 ASN A CA 1
ATOM 581 C C . ASN A 1 79 ? 1.020 7.133 11.839 1.00 85.38 79 ASN A C 1
ATOM 583 O O . ASN A 1 79 ? 0.787 7.243 13.046 1.00 85.38 79 ASN A O 1
ATOM 587 N N . GLY A 1 80 ? 0.405 6.218 11.086 1.00 91.00 80 GLY A N 1
ATOM 588 C CA . GLY A 1 80 ? -0.637 5.319 11.594 1.00 91.00 80 GLY A CA 1
ATOM 589 C C . GLY A 1 80 ? -0.259 4.540 12.858 1.00 91.00 80 GLY A C 1
ATOM 590 O O . GLY A 1 80 ? -1.102 4.358 13.735 1.00 91.00 80 GLY A O 1
ATOM 591 N N . LYS A 1 81 ? 1.016 4.153 13.018 1.00 93.19 81 LYS A N 1
ATOM 592 C CA . LYS A 1 81 ? 1.492 3.488 14.247 1.00 93.19 81 LYS A CA 1
ATOM 593 C C . LYS A 1 81 ? 1.395 4.397 15.469 1.00 93.19 81 LYS A C 1
ATOM 595 O O . LYS A 1 81 ? 0.944 3.965 16.522 1.00 93.19 81 LYS A O 1
ATOM 600 N N . THR A 1 82 ? 1.782 5.665 15.320 1.00 93.19 82 THR A N 1
ATOM 601 C CA . THR A 1 82 ? 1.701 6.645 16.415 1.00 93.19 82 THR A CA 1
ATOM 602 C C . THR A 1 82 ? 0.256 6.946 16.799 1.00 93.19 82 THR A C 1
ATOM 604 O O . THR A 1 82 ? -0.044 7.063 17.983 1.00 93.19 82 THR A O 1
ATOM 607 N N . LEU A 1 83 ? -0.651 6.977 15.817 1.00 93.75 83 LEU A N 1
ATOM 608 C CA . LEU A 1 83 ? -2.085 7.132 16.063 1.00 93.75 83 LEU A CA 1
ATOM 609 C C . LEU A 1 83 ? -2.665 5.943 16.831 1.00 93.75 83 LEU A C 1
ATOM 611 O O . LEU A 1 83 ? -3.471 6.149 17.735 1.00 93.75 83 LEU A O 1
ATOM 615 N N . LEU A 1 84 ? -2.251 4.712 16.507 1.00 95.94 84 LEU A N 1
ATOM 616 C CA . LEU A 1 84 ? -2.688 3.533 17.253 1.00 95.94 84 LEU A CA 1
ATOM 617 C C . LEU A 1 84 ? -2.150 3.532 18.687 1.00 95.94 84 LEU A C 1
ATOM 619 O O . LEU A 1 84 ? -2.904 3.243 19.611 1.00 95.94 84 LEU A O 1
ATOM 623 N N . GLU A 1 85 ? -0.872 3.845 18.889 1.00 95.38 85 GLU A N 1
ATOM 624 C CA . GLU A 1 85 ? -0.291 3.879 20.236 1.00 95.38 85 GLU A CA 1
ATOM 625 C C . GLU A 1 85 ? -0.960 4.935 21.118 1.00 95.38 85 GLU A C 1
ATOM 627 O O . GLU A 1 85 ? -1.301 4.655 22.269 1.00 95.38 85 GLU A O 1
ATOM 632 N N . ASP A 1 86 ? -1.244 6.117 20.571 1.00 95.19 86 ASP A N 1
ATOM 633 C CA . ASP A 1 86 ? -1.996 7.135 21.298 1.00 95.19 86 ASP A CA 1
ATOM 634 C C . ASP A 1 86 ? -3.454 6.704 21.526 1.00 95.19 86 ASP A C 1
ATOM 636 O O . ASP A 1 86 ? -3.940 6.779 22.651 1.00 95.19 86 ASP A O 1
ATOM 640 N N . PHE A 1 87 ? -4.134 6.115 20.532 1.00 96.06 87 PHE A N 1
ATOM 641 C CA . PHE A 1 87 ? -5.460 5.509 20.729 1.00 96.06 87 PHE A CA 1
ATOM 642 C C . PHE A 1 87 ? -5.456 4.505 21.891 1.00 96.06 87 PHE A C 1
ATOM 644 O O . PHE A 1 87 ? -6.327 4.557 22.767 1.00 96.06 87 PHE A O 1
ATOM 651 N N . LYS A 1 88 ? -4.456 3.618 21.948 1.00 96.62 88 LYS A N 1
ATOM 652 C CA . LYS A 1 88 ? -4.292 2.674 23.056 1.00 96.62 88 LYS A CA 1
ATOM 653 C C . LYS A 1 88 ? -4.105 3.410 24.375 1.00 96.62 88 LYS A C 1
ATOM 655 O O . LYS A 1 88 ? -4.760 3.071 25.359 1.00 96.62 88 LYS A O 1
ATOM 660 N N . GLN A 1 89 ? -3.247 4.424 24.402 1.00 95.75 89 GLN A N 1
ATOM 661 C CA . GLN A 1 89 ? -2.961 5.199 25.602 1.00 95.75 89 GLN A CA 1
ATOM 662 C C . GLN A 1 89 ? -4.201 5.916 26.150 1.00 95.75 89 GLN A C 1
ATOM 664 O O . GLN A 1 89 ? -4.465 5.830 27.350 1.00 95.75 89 GLN A O 1
ATOM 669 N N . GLN A 1 90 ? -5.002 6.543 25.286 1.00 95.12 90 GLN A N 1
ATOM 670 C CA . GLN A 1 90 ? -6.231 7.231 25.690 1.00 95.12 90 GLN A CA 1
ATOM 671 C C . GLN A 1 90 ? -7.264 6.256 26.273 1.00 95.12 90 GLN A C 1
ATOM 673 O O . GLN A 1 90 ? -7.936 6.573 27.255 1.00 95.12 90 GLN A O 1
ATOM 678 N N . ASN A 1 91 ? -7.366 5.042 25.725 1.00 95.44 91 ASN A N 1
ATOM 679 C CA . ASN A 1 91 ? -8.359 4.054 26.158 1.00 95.44 91 ASN A CA 1
ATOM 680 C C . ASN A 1 91 ? -7.923 3.195 27.362 1.00 95.44 91 ASN A C 1
ATOM 682 O O . ASN A 1 91 ? -8.788 2.641 28.041 1.00 95.44 91 ASN A O 1
ATOM 686 N N . LYS A 1 92 ? -6.626 3.146 27.711 1.00 91.06 92 LYS A N 1
ATOM 687 C CA . LYS A 1 92 ? -6.141 2.529 28.971 1.00 91.06 92 LYS A CA 1
ATOM 688 C C . LYS A 1 92 ? -6.712 3.195 30.229 1.00 91.06 92 LYS A C 1
ATOM 690 O O . LYS A 1 92 ? -6.697 2.595 31.297 1.00 91.06 92 LYS A O 1
ATOM 695 N N . THR A 1 93 ? -7.221 4.421 30.107 1.00 89.00 93 THR A N 1
ATOM 696 C CA . THR A 1 93 ? -7.824 5.183 31.213 1.00 89.00 93 THR A CA 1
ATOM 697 C C . THR A 1 93 ? -9.265 4.763 31.540 1.00 89.00 93 THR A C 1
ATOM 699 O O . THR A 1 93 ? -9.867 5.278 32.480 1.00 89.00 93 THR A O 1
ATOM 702 N N . CYS A 1 94 ? -9.840 3.810 30.797 1.00 88.06 94 CYS A N 1
ATOM 703 C CA . CYS A 1 94 ? -11.189 3.283 31.020 1.00 88.06 94 CYS A CA 1
ATOM 704 C C . CYS A 1 94 ? -11.227 2.270 32.187 1.00 88.06 94 CYS A C 1
ATOM 706 O O . CYS A 1 94 ? -11.561 1.098 32.008 1.00 88.06 94 CYS A O 1
ATOM 708 N N . TYR A 1 95 ? -10.858 2.714 33.394 1.00 88.75 95 TYR A N 1
ATOM 709 C CA . TYR A 1 95 ? -10.595 1.856 34.564 1.00 88.75 95 TYR A CA 1
ATOM 710 C C . TYR A 1 95 ? -11.779 0.983 35.010 1.00 88.75 95 TYR A C 1
ATOM 712 O O . TYR A 1 95 ? -11.577 -0.043 35.651 1.00 88.75 95 TYR A O 1
ATOM 720 N N . TRP A 1 96 ? -13.012 1.360 34.662 1.00 88.19 96 TRP A N 1
ATOM 721 C CA . TRP A 1 96 ? -14.223 0.610 35.015 1.00 88.19 96 TRP A CA 1
ATOM 722 C C . TRP A 1 96 ? -14.507 -0.585 34.091 1.00 88.19 96 TRP A C 1
ATOM 724 O O . TRP A 1 96 ? -15.430 -1.351 34.359 1.00 88.19 96 TRP A O 1
ATOM 734 N N . ASN A 1 97 ? -13.760 -0.749 32.992 1.00 91.75 97 ASN A N 1
ATOM 735 C CA . ASN A 1 97 ? -13.938 -1.852 32.049 1.00 91.75 97 ASN A CA 1
ATOM 736 C C . ASN A 1 97 ? -12.598 -2.564 31.764 1.00 91.75 97 ASN A C 1
ATOM 738 O O . ASN A 1 97 ? -11.955 -2.289 30.746 1.00 91.75 97 ASN A O 1
ATOM 742 N N . PRO A 1 98 ? -12.176 -3.507 32.630 1.00 93.19 98 PRO A N 1
ATOM 743 C CA . PRO A 1 98 ? -10.900 -4.208 32.476 1.00 93.19 98 PRO A CA 1
ATOM 744 C C . PRO A 1 98 ? -10.829 -5.043 31.190 1.00 93.19 98 PRO A C 1
ATOM 746 O O . PRO A 1 98 ? -9.768 -5.126 30.575 1.00 93.19 98 PRO A O 1
ATOM 749 N N . ALA A 1 99 ? -11.959 -5.597 30.731 1.00 93.25 99 ALA A N 1
ATOM 750 C CA . ALA A 1 99 ? -12.023 -6.352 29.480 1.00 93.25 99 ALA A CA 1
ATOM 751 C C . ALA A 1 99 ? -11.703 -5.473 28.259 1.00 93.25 99 ALA A C 1
ATOM 753 O O . ALA A 1 99 ? -10.998 -5.907 27.345 1.00 93.25 99 ALA A O 1
ATOM 754 N N . LEU A 1 100 ? -12.169 -4.217 28.254 1.00 94.56 100 LEU A N 1
ATOM 755 C CA . LEU A 1 100 ? -11.818 -3.257 27.209 1.00 94.56 100 LEU A CA 1
ATOM 756 C C . LEU A 1 100 ? -10.339 -2.872 27.273 1.00 94.56 100 LEU A C 1
ATOM 758 O O . LEU A 1 100 ? -9.699 -2.845 26.229 1.00 94.56 100 LEU A O 1
ATOM 762 N N . ILE A 1 101 ? -9.788 -2.600 28.460 1.00 95.75 101 ILE A N 1
ATOM 763 C CA . ILE A 1 101 ? -8.365 -2.246 28.609 1.00 95.75 101 ILE A CA 1
ATOM 764 C C . ILE A 1 101 ? -7.474 -3.355 28.043 1.00 95.75 101 ILE A C 1
ATOM 766 O O . ILE A 1 101 ? -6.565 -3.075 27.258 1.00 95.75 101 ILE A O 1
ATOM 770 N N . GLU A 1 102 ? -7.761 -4.607 28.399 1.00 96.25 102 GLU A N 1
ATOM 771 C CA . GLU A 1 102 ? -7.022 -5.754 27.879 1.00 96.25 102 GLU A CA 1
ATOM 772 C C . GLU A 1 102 ? -7.189 -5.882 26.360 1.00 96.25 102 GLU A C 1
ATOM 774 O O . GLU A 1 102 ? -6.206 -6.028 25.639 1.00 96.25 102 GLU A O 1
ATOM 779 N N . SER A 1 103 ? -8.408 -5.707 25.849 1.00 95.69 103 SER A N 1
ATOM 780 C CA . SER A 1 103 ? -8.668 -5.763 24.404 1.00 95.69 103 SER A CA 1
ATOM 781 C C . SER A 1 103 ? -7.933 -4.675 23.624 1.00 95.69 103 SER A C 1
ATOM 783 O O . SER A 1 103 ? -7.365 -4.951 22.575 1.00 95.69 103 SER A O 1
ATOM 785 N N . ILE A 1 104 ? -7.880 -3.452 24.156 1.00 96.25 104 ILE A N 1
ATOM 786 C CA . ILE A 1 104 ? -7.126 -2.330 23.584 1.00 96.25 104 ILE A CA 1
ATOM 787 C C . ILE A 1 104 ? -5.625 -2.643 23.555 1.00 96.25 104 ILE A C 1
ATOM 789 O O . ILE A 1 104 ? -4.948 -2.341 22.570 1.00 96.25 104 ILE A O 1
ATOM 793 N N . ARG A 1 105 ? -5.090 -3.251 24.622 1.00 95.56 105 ARG A N 1
ATOM 794 C CA . ARG A 1 105 ? -3.674 -3.631 24.713 1.00 95.56 105 ARG A CA 1
ATOM 795 C C . ARG A 1 105 ? -3.291 -4.623 23.613 1.00 95.56 105 ARG A C 1
ATOM 797 O O . ARG A 1 105 ? -2.233 -4.452 23.003 1.00 95.56 105 ARG A O 1
ATOM 804 N N . GLN A 1 106 ? -4.170 -5.587 23.353 1.00 95.81 106 GLN A N 1
ATOM 805 C CA . GLN A 1 106 ? -3.979 -6.690 22.410 1.00 95.81 106 GLN A CA 1
ATOM 806 C C . GLN A 1 106 ? -4.267 -6.330 20.943 1.00 95.81 106 GLN A C 1
ATOM 808 O O . GLN A 1 106 ? -4.122 -7.182 20.074 1.00 95.81 106 GLN A O 1
ATOM 813 N N . LEU A 1 107 ? -4.653 -5.085 20.633 1.00 95.25 107 LEU A N 1
ATOM 814 C CA . LEU A 1 107 ? -4.844 -4.673 19.239 1.00 95.25 107 LEU A CA 1
ATOM 815 C C . LEU A 1 107 ? -3.527 -4.719 18.455 1.00 95.25 107 LEU A C 1
ATOM 817 O O . LEU A 1 107 ? -2.513 -4.153 18.874 1.00 95.25 107 LEU A O 1
ATOM 821 N N . GLU A 1 108 ? -3.571 -5.304 17.270 1.00 94.06 108 GLU A N 1
ATOM 822 C CA . GLU A 1 108 ? -2.456 -5.374 16.333 1.00 94.06 108 GLU A CA 1
ATOM 823 C C . GLU A 1 108 ? -2.562 -4.260 15.292 1.00 94.06 108 GLU A C 1
ATOM 825 O O . GLU A 1 108 ? -3.651 -3.909 14.842 1.00 94.06 108 GLU A O 1
ATOM 830 N N . TYR A 1 109 ? -1.428 -3.696 14.881 1.00 95.06 109 TYR A N 1
ATOM 831 C CA . TYR A 1 109 ? -1.397 -2.734 13.783 1.00 95.06 109 TYR A CA 1
ATOM 832 C C . TYR A 1 109 ? -1.340 -3.474 12.445 1.00 95.06 109 TYR A C 1
ATOM 834 O O . TYR A 1 109 ? -0.336 -4.122 12.154 1.00 95.06 109 TYR A O 1
ATOM 842 N N . LEU A 1 110 ? -2.376 -3.334 11.615 1.00 92.50 110 LEU A N 1
ATOM 843 C CA . LEU A 1 110 ? -2.418 -3.950 10.283 1.00 92.50 110 LEU A CA 1
ATOM 844 C C . LEU A 1 110 ? -2.007 -2.979 9.177 1.00 92.50 110 LEU A C 1
ATOM 846 O O . LEU A 1 110 ? -1.460 -3.391 8.158 1.00 92.50 110 LEU A O 1
ATOM 850 N N . GLY A 1 111 ? -2.246 -1.682 9.366 1.00 92.56 111 GLY A N 1
ATOM 851 C CA . GLY A 1 111 ? -1.894 -0.693 8.360 1.00 92.56 111 GLY A CA 1
ATOM 852 C C . GLY A 1 111 ? -2.534 0.665 8.582 1.00 92.56 111 GLY A C 1
ATOM 853 O O . GLY A 1 111 ? -3.232 0.915 9.566 1.00 92.56 111 GLY A O 1
ATOM 854 N N . PHE A 1 112 ? -2.282 1.547 7.626 1.00 93.88 112 PHE A N 1
ATOM 855 C CA . PHE A 1 112 ? -2.801 2.902 7.612 1.00 93.88 112 PHE A CA 1
ATOM 856 C C . PHE A 1 112 ? -3.210 3.266 6.196 1.00 93.88 112 PHE A C 1
ATOM 858 O O . PHE A 1 112 ? -2.445 3.060 5.255 1.00 93.88 112 PHE A O 1
ATOM 865 N N . VAL A 1 113 ? -4.421 3.796 6.065 1.00 91.88 113 VAL A N 1
ATOM 866 C CA . VAL A 1 113 ? -4.943 4.333 4.814 1.00 91.88 113 VAL A CA 1
ATOM 867 C C . VAL A 1 113 ? -5.038 5.842 4.978 1.00 91.88 113 VAL A C 1
ATOM 869 O O . VAL A 1 113 ? -5.776 6.350 5.831 1.00 91.88 113 VAL A O 1
ATOM 872 N N . GLU A 1 114 ? -4.260 6.557 4.170 1.00 88.44 114 GLU A N 1
ATOM 873 C CA . GLU A 1 114 ? -4.274 8.015 4.151 1.00 88.44 114 GLU A CA 1
ATOM 874 C C . GLU A 1 114 ? -5.682 8.536 3.795 1.00 88.44 114 GLU A C 1
ATOM 876 O O . GLU A 1 114 ? -6.366 7.949 2.954 1.00 88.44 114 GLU A O 1
ATOM 881 N N . PRO A 1 115 ? -6.152 9.625 4.432 1.00 85.31 115 PRO A N 1
ATOM 882 C CA . PRO A 1 115 ? -5.379 10.530 5.287 1.00 85.31 115 PRO A CA 1
ATOM 883 C C . PRO A 1 115 ? -5.335 10.167 6.780 1.00 85.31 115 PRO A C 1
ATOM 885 O O . PRO A 1 115 ? -4.418 10.619 7.456 1.00 85.31 115 PRO A O 1
ATOM 888 N N . CYS A 1 116 ? -6.305 9.424 7.327 1.00 90.62 116 CYS A N 1
ATOM 889 C CA . CYS A 1 116 ? -6.476 9.269 8.785 1.00 90.62 116 CYS A CA 1
ATOM 890 C C . CYS A 1 116 ? -7.191 7.962 9.202 1.00 90.62 116 CYS A C 1
ATOM 892 O O . CYS A 1 116 ? -7.892 7.940 10.214 1.00 90.62 116 CYS A O 1
ATOM 894 N N . THR A 1 117 ? -7.063 6.871 8.443 1.00 94.50 117 THR A N 1
ATOM 895 C CA . THR A 1 117 ? -7.714 5.594 8.794 1.00 94.50 117 THR A CA 1
ATOM 896 C C . THR A 1 117 ? -6.690 4.584 9.287 1.00 94.50 117 THR A C 1
ATOM 898 O O . THR A 1 117 ? -5.785 4.202 8.549 1.00 94.50 117 THR A O 1
ATOM 901 N N . VAL A 1 118 ? -6.842 4.120 10.526 1.00 95.56 118 VAL A N 1
ATOM 902 C CA . VAL A 1 118 ? -5.982 3.087 11.118 1.00 95.56 118 VAL A CA 1
ATOM 903 C C . VAL A 1 118 ? -6.677 1.736 11.003 1.00 95.56 118 VAL A C 1
ATOM 905 O O . VAL A 1 118 ? -7.826 1.596 11.421 1.00 95.56 118 VAL A O 1
ATOM 908 N N . LEU A 1 119 ? -5.980 0.746 10.446 1.00 94.94 119 LEU A N 1
ATOM 909 C CA . LEU A 1 119 ? -6.444 -0.635 10.383 1.00 94.94 119 LEU A CA 1
ATOM 910 C C . LEU A 1 119 ? -5.865 -1.408 11.566 1.00 94.94 119 LEU A C 1
ATOM 912 O O . LEU A 1 119 ? -4.642 -1.485 11.726 1.00 94.94 119 LEU A O 1
ATOM 916 N N . VAL A 1 120 ? -6.745 -1.971 12.387 1.00 95.44 120 VAL A N 1
ATOM 917 C CA . VAL A 1 120 ? -6.379 -2.730 13.584 1.00 95.44 120 VAL A CA 1
ATOM 918 C C . VAL A 1 120 ? -6.892 -4.156 13.499 1.00 95.44 120 VAL A C 1
ATOM 920 O O . VAL A 1 120 ? -7.997 -4.393 13.018 1.00 95.44 120 VAL A O 1
ATOM 923 N N . GLY A 1 121 ? -6.088 -5.095 13.979 1.00 93.62 121 GLY A N 1
ATOM 924 C CA . GLY A 1 121 ? -6.441 -6.502 14.096 1.00 93.62 121 GLY A CA 1
ATOM 925 C C . GLY A 1 121 ? -6.456 -6.974 15.541 1.00 93.62 121 GLY A C 1
ATOM 926 O O . GLY A 1 121 ? -6.130 -6.221 16.459 1.00 93.62 121 GLY A O 1
ATOM 927 N N . GLY A 1 122 ? -6.863 -8.220 15.738 1.00 91.94 122 GLY A N 1
ATOM 928 C CA . GLY A 1 122 ? -6.882 -8.878 17.039 1.00 91.94 122 GLY A CA 1
ATOM 929 C C . GLY A 1 122 ? -7.786 -10.105 17.035 1.00 91.94 122 GLY A C 1
ATOM 930 O O . GLY A 1 122 ? -8.423 -10.421 16.028 1.00 91.94 122 GLY A O 1
ATOM 931 N N . GLU A 1 123 ? -7.845 -10.792 18.174 1.00 91.31 123 GLU A N 1
ATOM 932 C CA . GLU A 1 123 ? -8.807 -11.875 18.385 1.00 91.31 123 GLU A CA 1
ATOM 933 C C . GLU A 1 123 ? -10.252 -11.358 18.370 1.00 91.31 123 GLU A C 1
ATOM 935 O O . GLU A 1 123 ? -10.526 -10.211 18.742 1.00 91.31 123 GLU A O 1
ATOM 940 N N . ASP A 1 124 ? -11.193 -12.230 18.002 1.00 90.56 124 ASP A N 1
ATOM 941 C CA . ASP A 1 124 ? -12.611 -11.885 17.847 1.00 90.56 124 ASP A CA 1
ATOM 942 C C . ASP A 1 124 ? -13.194 -11.246 19.114 1.00 90.56 124 ASP A C 1
ATOM 944 O O . ASP A 1 124 ? -13.927 -10.258 19.040 1.00 90.56 124 ASP A O 1
ATOM 948 N N . ILE A 1 125 ? -12.803 -11.748 20.291 1.00 91.94 125 ILE A N 1
ATOM 949 C CA . ILE A 1 125 ? -13.233 -11.205 21.584 1.00 91.94 125 ILE A CA 1
ATOM 950 C C . ILE A 1 125 ? -12.775 -9.755 21.789 1.00 91.94 125 ILE A C 1
ATOM 952 O O . ILE A 1 125 ? -13.519 -8.931 22.326 1.00 91.94 125 ILE A O 1
ATOM 956 N N . HIS A 1 126 ? -11.567 -9.414 21.341 1.00 93.69 126 HIS A N 1
ATOM 957 C CA . HIS A 1 126 ? -11.011 -8.074 21.493 1.00 93.69 126 HIS A CA 1
ATOM 958 C C . HIS A 1 126 ? -11.683 -7.080 20.549 1.00 93.69 126 HIS A C 1
ATOM 960 O O . HIS A 1 126 ? -12.026 -5.968 20.962 1.00 93.69 126 HIS A O 1
ATOM 966 N N . LEU A 1 127 ? -11.927 -7.493 19.304 1.00 93.88 127 LEU A N 1
ATOM 967 C CA . LEU A 1 127 ? -12.625 -6.670 18.319 1.00 93.88 127 LEU A CA 1
ATOM 968 C C . LEU A 1 127 ? -14.099 -6.468 18.703 1.00 93.88 127 LEU A C 1
ATOM 970 O O . LEU A 1 127 ? -14.610 -5.356 18.571 1.00 93.88 127 LEU A O 1
ATOM 974 N N . GLU A 1 128 ? -14.761 -7.483 19.264 1.00 93.38 128 GLU A N 1
ATOM 975 C CA . GLU A 1 128 ? -16.136 -7.365 19.768 1.00 93.38 128 GLU A CA 1
ATOM 976 C C . GLU A 1 128 ? -16.235 -6.396 20.954 1.00 93.38 128 GLU A C 1
ATOM 978 O O . GLU A 1 128 ? -17.116 -5.531 21.002 1.00 93.38 128 GLU A O 1
ATOM 983 N N . ASN A 1 129 ? -15.275 -6.449 21.881 1.00 94.38 129 ASN A N 1
ATOM 984 C CA . ASN A 1 129 ? -15.189 -5.467 22.960 1.00 94.38 129 ASN A CA 1
ATOM 985 C C . ASN A 1 129 ? -15.022 -4.039 22.420 1.00 94.38 129 ASN A C 1
ATOM 987 O O . ASN A 1 129 ? -15.617 -3.107 22.971 1.00 94.38 129 ASN A O 1
ATOM 991 N N . LEU A 1 130 ? -14.279 -3.864 21.322 1.00 95.19 130 LEU A N 1
ATOM 992 C CA . LEU A 1 130 ? -14.122 -2.577 20.648 1.00 95.19 130 LEU A CA 1
ATOM 993 C C . LEU A 1 130 ? -15.440 -2.087 20.026 1.00 95.19 130 LEU A C 1
ATOM 995 O 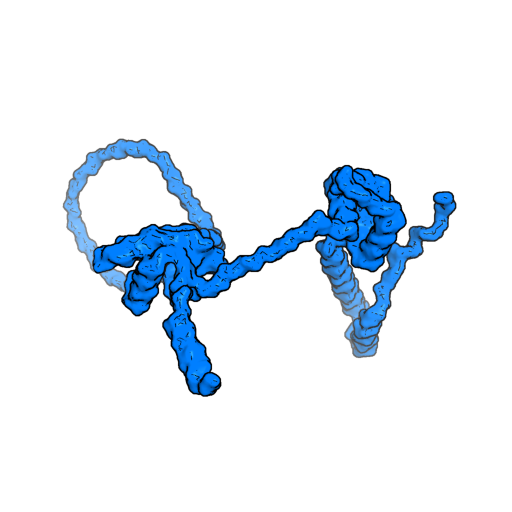O . LEU A 1 130 ? -15.811 -0.929 20.229 1.00 95.19 130 LEU A O 1
ATOM 999 N N . ARG A 1 131 ? -16.199 -2.964 19.351 1.00 94.88 131 ARG A N 1
ATOM 1000 C CA . ARG A 1 131 ? -17.543 -2.648 18.817 1.00 94.88 131 ARG A CA 1
ATOM 1001 C C . ARG A 1 131 ? -18.504 -2.230 19.914 1.00 94.88 131 ARG A C 1
ATOM 1003 O O . ARG A 1 131 ? -19.164 -1.196 19.809 1.00 94.88 131 ARG A O 1
ATOM 1010 N N . SER A 1 132 ? -18.550 -3.010 20.990 1.00 94.62 132 SER A N 1
ATOM 1011 C CA . SER A 1 132 ? -19.402 -2.739 22.142 1.00 94.62 132 SER A CA 1
ATOM 1012 C C . SER A 1 132 ? -19.037 -1.410 22.810 1.00 94.62 132 SER A C 1
ATOM 1014 O O . SER A 1 132 ? -19.918 -0.642 23.205 1.00 94.62 132 SER A O 1
ATOM 1016 N N . ALA A 1 133 ? -17.742 -1.110 22.926 1.00 95.56 133 ALA A N 1
ATOM 1017 C CA . ALA A 1 133 ? -17.248 0.144 23.481 1.00 95.56 133 ALA A CA 1
ATOM 1018 C C . ALA A 1 133 ? -17.570 1.353 22.583 1.00 95.56 133 ALA A C 1
ATOM 1020 O O . ALA A 1 133 ? -17.965 2.410 23.084 1.00 95.56 133 ALA A O 1
ATOM 1021 N N . TRP A 1 134 ? -17.461 1.193 21.263 1.00 96.12 134 TRP A N 1
ATOM 1022 C CA . TRP A 1 134 ? -17.868 2.203 20.288 1.00 96.12 134 TRP A CA 1
ATOM 1023 C C . TRP A 1 134 ? -19.370 2.489 20.360 1.00 96.12 134 TRP A C 1
ATOM 1025 O O . TRP A 1 134 ? -19.769 3.642 20.523 1.00 96.12 134 TRP A O 1
ATOM 1035 N N . GLY A 1 135 ? -20.204 1.443 20.340 1.00 95.25 135 GLY A N 1
ATOM 1036 C CA . GLY A 1 135 ? -21.662 1.567 20.429 1.00 95.25 135 GLY A CA 1
ATOM 1037 C C . GLY A 1 135 ? -22.129 2.240 21.724 1.00 95.25 135 GLY A C 1
ATOM 1038 O O . GLY A 1 135 ? -23.089 3.007 21.718 1.00 95.25 135 GLY A O 1
ATOM 1039 N N . ARG A 1 136 ? -21.397 2.029 22.826 1.00 94.94 136 ARG A N 1
ATOM 1040 C CA . ARG A 1 136 ? -21.631 2.686 24.123 1.00 94.94 136 ARG A CA 1
ATOM 1041 C C . ARG A 1 136 ? -20.971 4.062 24.263 1.00 94.94 136 ARG A C 1
ATOM 1043 O O . ARG A 1 136 ? -21.082 4.668 25.325 1.00 94.94 136 ARG A O 1
ATOM 1050 N N . ARG A 1 137 ? -20.290 4.563 23.225 1.00 94.62 137 ARG A N 1
ATOM 1051 C CA . ARG A 1 137 ? -19.570 5.853 23.212 1.00 94.62 137 ARG A CA 1
ATOM 1052 C C . ARG A 1 137 ? -18.519 5.999 24.322 1.00 94.62 137 ARG A C 1
ATOM 1054 O O . ARG A 1 137 ? -18.253 7.108 24.780 1.00 94.62 137 ARG A O 1
ATOM 1061 N N . VAL A 1 138 ? -17.917 4.893 24.765 1.00 94.56 138 VAL A N 1
ATOM 1062 C CA . VAL A 1 138 ? -16.879 4.921 25.814 1.00 94.56 138 VAL A CA 1
ATOM 1063 C C . VAL A 1 138 ? -15.461 5.015 25.249 1.00 94.56 138 VAL A C 1
ATOM 1065 O O . VAL A 1 138 ? -14.544 5.357 25.993 1.00 94.56 138 VAL A O 1
ATOM 1068 N N . LEU A 1 139 ? -15.275 4.750 23.949 1.00 95.62 139 LEU A N 1
ATOM 1069 C CA . LEU A 1 139 ? -13.972 4.873 23.293 1.00 95.62 139 LEU A CA 1
ATOM 1070 C C . LEU A 1 139 ? -13.503 6.329 23.219 1.00 95.62 139 LEU A C 1
ATOM 1072 O O . LEU A 1 139 ? -14.273 7.244 22.924 1.00 95.62 139 LEU A O 1
ATOM 1076 N N . LYS A 1 140 ? -12.207 6.522 23.445 1.00 95.75 140 LYS A N 1
ATOM 1077 C CA . LYS A 1 140 ? -11.516 7.805 23.344 1.00 95.75 140 LYS A CA 1
ATOM 1078 C C . LYS A 1 140 ? -10.711 7.876 22.053 1.00 95.75 140 LYS A C 1
ATOM 1080 O O . LYS A 1 140 ? -10.060 6.909 21.663 1.00 95.75 140 LYS A O 1
ATOM 1085 N N . ALA A 1 141 ? -10.781 9.024 21.392 1.00 95.50 141 ALA A N 1
ATOM 1086 C CA . ALA A 1 141 ? -9.966 9.318 20.223 1.00 95.50 141 ALA A CA 1
ATOM 1087 C C . ALA A 1 141 ? -8.521 9.649 20.638 1.00 95.50 141 ALA A C 1
ATOM 1089 O O . ALA A 1 141 ? -8.328 10.102 21.767 1.00 95.50 141 ALA A O 1
ATOM 1090 N N . PRO A 1 142 ? -7.532 9.483 19.741 1.00 94.94 142 PRO A N 1
ATOM 1091 C CA . PRO A 1 142 ? -6.196 10.059 19.907 1.00 94.94 142 PRO A CA 1
ATOM 1092 C C . PRO A 1 142 ? -6.229 11.585 20.100 1.00 94.94 142 PRO A C 1
ATOM 1094 O O . PRO A 1 142 ? -7.187 12.261 19.716 1.00 94.94 142 PRO A O 1
ATOM 1097 N N . VAL A 1 143 ? -5.160 12.147 20.654 1.00 91.38 143 VAL A N 1
ATOM 1098 C CA . VAL A 1 143 ? -4.984 13.576 20.920 1.00 91.38 143 VAL A CA 1
ATOM 1099 C C . VAL A 1 143 ? -5.047 14.375 19.620 1.00 91.38 143 VAL A C 1
ATOM 1101 O O . VAL A 1 143 ? -4.327 14.100 18.664 1.00 91.38 143 VAL A O 1
ATOM 1104 N N . ASN A 1 144 ? -5.864 15.431 19.614 1.00 92.06 144 ASN A N 1
ATOM 1105 C CA . ASN A 1 144 ? -6.176 16.260 18.443 1.00 92.06 144 ASN A CA 1
ATOM 1106 C C . ASN A 1 144 ? -6.969 15.535 17.343 1.00 92.06 144 ASN A C 1
ATOM 1108 O O . ASN A 1 144 ? -7.038 16.043 16.224 1.00 92.06 144 ASN A O 1
ATOM 1112 N N . PHE A 1 145 ? -7.580 14.388 17.638 1.00 93.75 145 PHE A N 1
ATOM 1113 C CA . PHE A 1 145 ? -8.458 13.680 16.715 1.00 93.75 145 PHE A CA 1
ATOM 1114 C C . PHE A 1 145 ? -9.836 13.442 17.320 1.00 93.75 145 PHE A C 1
ATOM 1116 O O . PHE A 1 145 ? -10.038 13.433 18.531 1.00 93.75 145 PHE A O 1
ATOM 1123 N N . THR A 1 146 ? -10.798 13.188 16.445 1.00 95.38 146 THR A N 1
ATOM 1124 C CA . THR A 1 146 ? -12.081 12.573 16.788 1.00 95.38 146 THR A CA 1
ATOM 1125 C C . THR A 1 146 ? -12.245 11.285 16.002 1.00 95.38 146 THR A C 1
ATOM 1127 O O . THR A 1 146 ? -11.884 11.238 14.827 1.00 95.38 146 THR A O 1
ATOM 1130 N N . ILE A 1 147 ? -12.817 10.255 16.625 1.00 96.56 147 ILE A N 1
ATOM 1131 C CA . ILE A 1 147 ? -13.246 9.054 15.902 1.00 96.56 147 ILE A CA 1
ATOM 1132 C C . ILE A 1 147 ? -14.540 9.409 15.170 1.00 96.56 147 ILE A C 1
ATOM 1134 O O . ILE A 1 147 ? -15.535 9.742 15.809 1.00 96.56 147 ILE A O 1
ATOM 1138 N N . ASP A 1 148 ? -14.510 9.359 13.842 1.00 96.00 148 ASP A N 1
ATOM 1139 C CA . ASP A 1 148 ? -15.671 9.602 12.980 1.00 96.00 148 ASP A CA 1
ATOM 1140 C C . ASP A 1 148 ? -16.531 8.337 12.880 1.00 96.00 148 ASP A C 1
ATOM 1142 O O . ASP A 1 148 ? -17.737 8.348 13.122 1.00 96.00 148 ASP A O 1
ATOM 1146 N N . ARG A 1 149 ? -15.885 7.202 12.594 1.00 95.56 149 ARG A N 1
ATOM 1147 C CA . ARG A 1 149 ? -16.540 5.894 12.505 1.00 95.56 149 ARG A CA 1
ATOM 1148 C C . ARG A 1 149 ? -15.562 4.755 12.749 1.00 95.56 149 ARG A C 1
ATOM 1150 O O . ARG A 1 149 ? -14.368 4.878 12.480 1.00 95.56 149 ARG A O 1
ATOM 1157 N N . ILE A 1 150 ? -16.105 3.632 13.210 1.00 95.69 150 ILE A N 1
ATOM 1158 C CA . ILE A 1 150 ? -15.425 2.337 13.258 1.00 95.69 150 ILE A CA 1
ATOM 1159 C C . ILE A 1 150 ? -16.222 1.366 12.393 1.00 95.69 150 ILE A C 1
ATOM 1161 O O . ILE A 1 150 ? -17.449 1.329 12.494 1.00 95.69 150 ILE A O 1
ATOM 1165 N N . GLY A 1 151 ? -15.539 0.616 11.530 1.00 92.94 151 GLY A N 1
ATOM 1166 C CA . GLY A 1 151 ? -16.180 -0.300 10.592 1.00 92.94 151 GLY A CA 1
ATOM 1167 C C . GLY A 1 151 ? -15.388 -1.579 10.369 1.00 92.94 151 GLY A C 1
ATOM 1168 O O . GLY A 1 151 ? -14.161 -1.587 10.448 1.00 92.94 151 GLY A O 1
ATOM 1169 N N . ASP A 1 152 ? -16.110 -2.654 10.078 1.00 91.25 152 ASP A N 1
ATOM 1170 C CA . ASP A 1 152 ? -15.535 -3.934 9.686 1.00 91.25 152 ASP A CA 1
ATOM 1171 C C . ASP A 1 152 ? -14.941 -3.894 8.290 1.00 91.25 152 ASP A C 1
ATOM 1173 O O . ASP A 1 152 ? -15.599 -3.482 7.332 1.00 91.25 152 ASP A O 1
ATOM 1177 N N . VAL A 1 153 ? -13.705 -4.376 8.173 1.00 89.31 153 VAL A N 1
ATOM 1178 C CA . VAL A 1 153 ? -13.050 -4.557 6.881 1.00 89.31 153 VAL A CA 1
ATOM 1179 C C . VAL A 1 153 ? -13.101 -6.035 6.527 1.00 89.31 153 VAL A C 1
ATOM 1181 O O . VAL A 1 153 ? -12.248 -6.832 6.918 1.00 89.31 153 VAL A O 1
ATOM 1184 N N . ASN A 1 154 ? -14.144 -6.396 5.786 1.00 79.31 154 ASN A N 1
ATOM 1185 C CA . ASN A 1 154 ? -14.308 -7.732 5.231 1.00 79.31 154 ASN A CA 1
ATOM 1186 C C . ASN A 1 154 ? -13.535 -7.847 3.910 1.00 79.31 154 ASN A C 1
ATOM 1188 O O . ASN A 1 154 ? -13.709 -7.010 3.028 1.00 79.31 154 ASN A O 1
ATOM 1192 N N . GLY A 1 155 ? -12.730 -8.903 3.751 1.00 65.44 155 GLY A N 1
ATOM 1193 C CA . GLY A 1 155 ? -12.238 -9.324 2.433 1.00 65.44 155 GLY A CA 1
ATOM 1194 C C . GLY A 1 155 ? -11.113 -8.484 1.819 1.00 65.44 155 GLY A C 1
ATOM 1195 O O . GLY A 1 155 ? -11.208 -8.115 0.652 1.00 65.44 155 GLY A O 1
ATOM 1196 N N . ILE A 1 156 ? -10.021 -8.223 2.550 1.00 68.50 156 ILE A N 1
ATOM 1197 C CA . ILE A 1 156 ? -8.771 -7.814 1.885 1.00 68.50 156 ILE A CA 1
ATOM 1198 C C . ILE A 1 156 ? -8.201 -9.048 1.176 1.00 68.50 156 ILE A C 1
ATOM 1200 O O . ILE A 1 156 ? -7.525 -9.871 1.793 1.00 68.50 156 ILE A O 1
ATOM 1204 N N . GLU A 1 157 ? -8.514 -9.199 -0.108 1.00 71.12 157 GLU A N 1
ATOM 1205 C CA . GLU A 1 157 ? -8.000 -10.285 -0.938 1.00 71.12 157 GLU A CA 1
ATOM 1206 C C . GLU A 1 157 ? -6.741 -9.832 -1.684 1.00 71.12 157 GLU A C 1
ATOM 1208 O O . GLU A 1 157 ? -6.741 -8.830 -2.400 1.00 71.12 157 GLU A O 1
ATOM 1213 N N . MET A 1 158 ? -5.649 -10.577 -1.508 1.00 77.44 158 MET A N 1
ATOM 1214 C CA . MET A 1 158 ? -4.430 -10.382 -2.282 1.00 77.44 158 MET A CA 1
ATOM 1215 C C . MET A 1 158 ? -4.466 -11.301 -3.497 1.00 77.44 158 MET A C 1
ATOM 1217 O O . MET A 1 158 ? -4.264 -12.509 -3.379 1.00 77.44 158 MET A O 1
ATOM 1221 N N . GLN A 1 159 ? -4.656 -10.722 -4.678 1.00 85.25 159 GLN A N 1
ATOM 1222 C CA . GLN A 1 159 ? -4.408 -11.440 -5.918 1.00 85.25 159 GLN A CA 1
ATOM 1223 C C . GLN A 1 159 ? -2.916 -11.366 -6.256 1.00 85.25 159 GLN A C 1
ATOM 1225 O O . GLN A 1 159 ? -2.366 -10.286 -6.473 1.00 85.25 159 GLN A O 1
ATOM 1230 N N . VAL A 1 160 ? -2.254 -12.521 -6.322 1.00 88.25 160 VAL A N 1
ATOM 1231 C CA . VAL A 1 160 ? -0.868 -12.589 -6.794 1.00 88.25 160 VAL A CA 1
ATOM 1232 C C . VAL A 1 160 ? -0.859 -12.359 -8.303 1.00 88.25 160 VAL A C 1
ATOM 1234 O O . VAL A 1 160 ? -1.434 -13.140 -9.060 1.00 88.25 160 VAL A O 1
ATOM 1237 N N . ILE A 1 161 ? -0.194 -11.292 -8.742 1.00 90.62 161 ILE A N 1
ATOM 1238 C CA . ILE A 1 161 ? 0.068 -11.046 -10.162 1.00 90.62 161 ILE A CA 1
ATOM 1239 C C . ILE A 1 161 ? 1.368 -11.783 -10.515 1.00 90.62 161 ILE A C 1
ATOM 1241 O O . ILE A 1 161 ? 2.422 -11.415 -9.986 1.00 90.62 161 ILE A O 1
ATOM 1245 N N . PRO A 1 162 ? 1.329 -12.836 -11.356 1.00 86.75 162 PRO A N 1
ATOM 1246 C CA .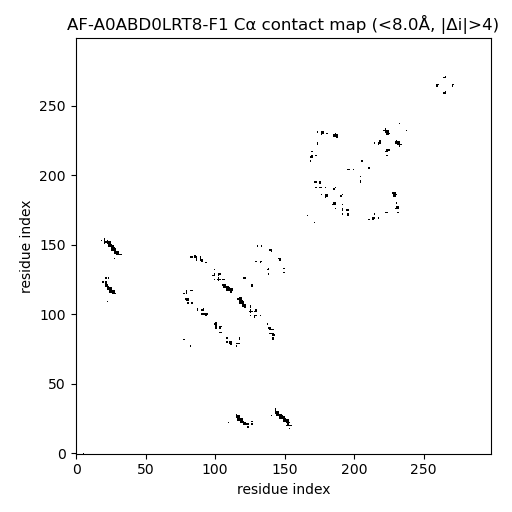 PRO A 1 162 ? 2.535 -13.565 -11.723 1.00 86.75 162 PRO A CA 1
ATOM 1247 C C . PRO A 1 162 ? 3.469 -12.666 -12.538 1.00 86.75 162 PRO A C 1
ATOM 1249 O O . PRO A 1 162 ? 3.035 -11.947 -13.438 1.00 86.75 162 PRO A O 1
ATOM 1252 N N . GLN A 1 163 ? 4.765 -12.726 -12.238 1.00 86.94 163 GLN A N 1
ATOM 1253 C CA . GLN A 1 163 ? 5.787 -12.061 -13.042 1.00 86.94 163 GLN A CA 1
ATOM 1254 C C . GLN A 1 163 ? 6.076 -12.881 -14.304 1.00 86.94 163 GLN A C 1
ATOM 1256 O O . GLN A 1 163 ? 6.130 -14.113 -14.261 1.00 86.94 163 GLN A O 1
ATOM 1261 N N . THR A 1 164 ? 6.264 -12.209 -15.440 1.00 83.06 164 THR A N 1
ATOM 1262 C CA . THR A 1 164 ? 6.649 -12.872 -16.689 1.00 83.06 164 THR A CA 1
ATOM 1263 C C . THR A 1 164 ? 8.100 -13.350 -16.609 1.00 83.06 164 THR A C 1
ATOM 1265 O O . THR A 1 164 ? 8.958 -12.676 -16.049 1.00 83.06 164 THR A O 1
ATOM 1268 N N . GLN A 1 165 ? 8.395 -14.516 -17.194 1.00 76.06 165 GLN A N 1
ATOM 1269 C CA . GLN A 1 165 ? 9.753 -15.090 -17.189 1.00 76.06 165 GLN A CA 1
ATOM 1270 C C . GLN A 1 165 ? 10.722 -14.355 -18.126 1.00 76.06 165 GLN A C 1
ATOM 1272 O O . GLN A 1 165 ? 11.933 -14.541 -18.039 1.00 76.06 165 GLN A O 1
ATOM 1277 N N . PHE A 1 166 ? 10.190 -13.520 -19.021 1.00 79.88 166 PHE A N 1
ATOM 1278 C CA . PHE A 1 166 ? 10.967 -12.784 -20.005 1.00 79.88 166 PHE A CA 1
ATOM 1279 C C . PHE A 1 166 ? 10.464 -11.349 -20.117 1.00 79.88 166 PHE A C 1
ATOM 1281 O O . PHE A 1 166 ? 9.256 -11.092 -20.068 1.00 79.88 166 PHE A O 1
ATOM 1288 N N . ILE A 1 167 ? 11.410 -10.430 -20.299 1.00 84.19 167 ILE A N 1
ATOM 1289 C CA . ILE A 1 167 ? 11.137 -9.062 -20.730 1.00 84.19 167 ILE A CA 1
ATOM 1290 C C . ILE A 1 167 ? 10.985 -9.104 -22.260 1.00 84.19 167 ILE A C 1
ATOM 1292 O O . ILE A 1 167 ? 11.849 -9.681 -22.931 1.00 84.19 167 ILE A O 1
ATOM 1296 N N . PRO A 1 168 ? 9.920 -8.528 -22.847 1.00 88.81 168 PRO A N 1
ATOM 1297 C CA . PRO A 1 168 ? 9.789 -8.426 -24.296 1.00 88.81 168 PRO A CA 1
ATOM 1298 C C . PRO A 1 168 ? 11.013 -7.758 -24.936 1.00 88.81 168 PRO A C 1
ATOM 1300 O O . PRO A 1 168 ? 11.627 -6.855 -24.361 1.00 88.81 168 PRO A O 1
ATOM 1303 N N . LEU A 1 169 ? 11.368 -8.177 -26.153 1.00 89.25 169 LEU A N 1
ATOM 1304 C CA . LEU A 1 169 ? 12.514 -7.611 -26.873 1.00 89.25 169 LEU A CA 1
ATOM 1305 C C . LEU A 1 169 ? 12.430 -6.078 -27.049 1.00 89.25 169 LEU A C 1
ATOM 1307 O O . LEU A 1 169 ? 13.445 -5.427 -26.798 1.00 89.25 169 LEU A O 1
ATOM 1311 N N . PRO A 1 170 ? 11.276 -5.470 -27.408 1.00 92.25 170 PRO A N 1
ATOM 1312 C CA . PRO A 1 170 ? 11.179 -4.013 -27.534 1.00 92.25 170 PRO A CA 1
ATOM 1313 C C . PRO A 1 170 ? 11.532 -3.278 -26.233 1.00 92.25 170 PRO A C 1
ATOM 1315 O O . PRO A 1 170 ? 12.271 -2.293 -26.257 1.00 92.25 170 PRO A O 1
ATOM 1318 N N . ASP A 1 171 ? 11.060 -3.789 -25.095 1.00 90.44 171 ASP A N 1
ATOM 1319 C CA . ASP A 1 171 ? 11.323 -3.201 -23.779 1.00 90.44 171 ASP A CA 1
ATOM 1320 C C . ASP A 1 171 ? 12.787 -3.393 -23.375 1.00 90.44 171 ASP A C 1
ATOM 1322 O O . ASP A 1 171 ? 13.433 -2.458 -22.906 1.00 90.44 171 ASP A O 1
ATOM 1326 N N . SER A 1 172 ? 13.349 -4.575 -23.645 1.00 90.94 172 SER A N 1
ATOM 1327 C CA . SER A 1 172 ? 14.765 -4.872 -23.395 1.00 90.94 172 SER A CA 1
ATOM 1328 C C . SER A 1 172 ? 15.690 -3.926 -24.167 1.00 90.94 172 SER A C 1
ATOM 1330 O O . SER A 1 172 ? 16.654 -3.409 -23.607 1.00 90.94 172 SER A O 1
ATOM 1332 N N . LEU A 1 173 ? 15.380 -3.650 -25.439 1.00 92.12 173 LEU A N 1
ATOM 1333 C CA . LEU A 1 173 ? 16.149 -2.715 -26.262 1.00 92.12 173 LEU A CA 1
ATOM 1334 C C . LEU A 1 173 ? 16.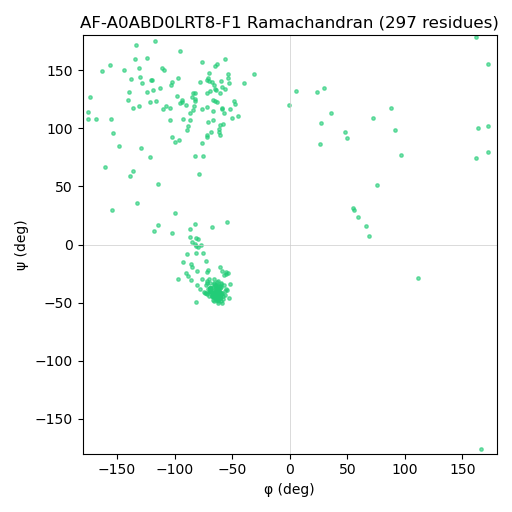047 -1.281 -25.727 1.00 92.12 173 LEU A C 1
ATOM 1336 O O . LEU A 1 173 ? 17.072 -0.617 -25.590 1.00 92.12 173 LEU A O 1
ATOM 1340 N N . CYS A 1 174 ? 14.847 -0.818 -25.359 1.00 91.31 174 CYS A N 1
ATOM 1341 C CA . CYS A 1 174 ? 14.667 0.497 -24.735 1.00 91.31 174 CYS A CA 1
ATOM 1342 C C . CYS A 1 174 ? 15.448 0.628 -23.417 1.00 91.31 174 CYS A C 1
ATOM 1344 O O . CYS A 1 174 ? 16.083 1.658 -23.178 1.00 91.31 174 CYS A O 1
ATOM 1346 N N . LEU A 1 175 ? 15.441 -0.403 -22.568 1.00 90.56 175 LEU A N 1
ATOM 1347 C CA . LEU A 1 175 ? 16.192 -0.408 -21.310 1.00 90.56 175 LEU A CA 1
ATOM 1348 C C . LEU A 1 175 ? 17.704 -0.327 -21.554 1.00 90.56 175 LEU A C 1
ATOM 1350 O O . LEU A 1 175 ? 18.370 0.490 -20.923 1.00 90.56 175 LEU A O 1
ATOM 1354 N N . ILE A 1 176 ? 18.235 -1.102 -22.505 1.00 91.75 176 ILE A N 1
ATOM 1355 C CA . ILE A 1 176 ? 19.662 -1.074 -22.870 1.00 91.75 176 ILE A CA 1
ATOM 1356 C C . ILE A 1 176 ? 20.066 0.289 -23.428 1.00 91.75 176 ILE A C 1
ATOM 1358 O O . ILE A 1 176 ? 21.087 0.837 -23.020 1.00 91.75 176 ILE A O 1
ATOM 1362 N N . ILE A 1 177 ? 19.270 0.854 -24.339 1.00 90.88 177 ILE A N 1
ATOM 1363 C CA . ILE A 1 177 ? 19.537 2.184 -24.898 1.00 90.88 177 ILE A CA 1
ATOM 1364 C C . ILE A 1 177 ? 19.534 3.231 -23.777 1.00 90.88 177 ILE A C 1
ATOM 1366 O O . ILE A 1 177 ? 20.429 4.067 -23.711 1.00 90.88 177 ILE A O 1
ATOM 1370 N N . THR A 1 178 ? 18.567 3.159 -22.858 1.00 89.38 178 THR A N 1
ATOM 1371 C CA . THR A 1 178 ? 18.508 4.056 -21.693 1.00 89.38 178 THR A CA 1
ATOM 1372 C C . THR A 1 178 ? 19.749 3.914 -20.813 1.00 89.38 178 THR A C 1
ATOM 1374 O O . THR A 1 178 ? 20.320 4.916 -20.392 1.00 89.38 178 THR A O 1
ATOM 1377 N N . GLU A 1 179 ? 20.196 2.686 -20.554 1.00 89.88 179 GLU A N 1
ATOM 1378 C CA . GLU A 1 179 ? 21.392 2.417 -19.758 1.00 89.88 179 GLU A CA 1
ATOM 1379 C C . GLU A 1 179 ? 22.661 2.981 -20.414 1.00 89.88 179 GLU A C 1
ATOM 1381 O O . GLU A 1 179 ? 23.456 3.637 -19.742 1.00 89.88 179 GLU A O 1
ATOM 1386 N N . LEU A 1 180 ? 22.838 2.772 -21.723 1.00 89.06 180 LEU A N 1
ATOM 1387 C CA . LEU A 1 180 ? 23.972 3.304 -22.486 1.00 89.06 180 LEU A CA 1
ATOM 1388 C C . LEU A 1 180 ? 23.974 4.836 -22.476 1.00 89.06 180 LEU A C 1
ATOM 1390 O O . LEU A 1 180 ? 24.993 5.439 -22.142 1.00 89.06 180 LEU A O 1
ATOM 1394 N N . ASN A 1 181 ? 22.817 5.456 -22.714 1.00 86.94 181 ASN A N 1
ATOM 1395 C CA . ASN A 1 181 ? 22.672 6.911 -22.700 1.00 86.94 181 ASN A CA 1
ATOM 1396 C C . ASN A 1 181 ? 22.956 7.510 -21.314 1.00 86.94 181 ASN A C 1
ATOM 1398 O O . ASN A 1 181 ? 23.660 8.514 -21.204 1.00 86.94 181 ASN A O 1
ATOM 1402 N N . ASN A 1 182 ? 22.472 6.872 -20.242 1.00 86.88 182 ASN A N 1
ATOM 1403 C CA . ASN A 1 182 ? 22.759 7.293 -18.867 1.00 86.88 182 ASN A CA 1
ATOM 1404 C C . ASN A 1 182 ? 24.243 7.131 -18.511 1.00 86.88 182 ASN A C 1
ATOM 1406 O O . ASN A 1 182 ? 24.789 7.937 -17.762 1.00 86.88 182 ASN A O 1
ATOM 1410 N N . ALA A 1 183 ? 24.904 6.114 -19.068 1.00 87.12 183 ALA A N 1
ATOM 1411 C CA . ALA A 1 183 ? 26.338 5.893 -18.924 1.00 87.12 183 ALA A CA 1
ATOM 1412 C C . ALA A 1 183 ? 27.194 6.778 -19.851 1.00 87.12 183 ALA A C 1
ATOM 1414 O O . ALA A 1 183 ? 28.412 6.597 -19.874 1.00 87.12 183 ALA A O 1
ATOM 1415 N N . GLN A 1 184 ? 26.585 7.706 -20.608 1.00 85.62 184 GLN A N 1
ATOM 1416 C CA . GLN A 1 184 ? 27.255 8.545 -21.615 1.00 85.62 184 GLN A CA 1
ATOM 1417 C C . GLN A 1 184 ? 28.018 7.709 -22.664 1.00 85.62 184 GLN A C 1
ATOM 1419 O O . GLN A 1 184 ? 29.063 8.115 -23.168 1.00 85.62 184 GLN A O 1
ATOM 1424 N N . GLN A 1 185 ? 27.520 6.507 -22.967 1.00 86.44 185 GLN A N 1
ATOM 1425 C CA . GLN A 1 185 ? 28.075 5.611 -23.975 1.00 86.44 185 GLN A CA 1
ATOM 1426 C C . GLN A 1 185 ? 27.236 5.667 -25.243 1.00 86.44 185 GLN A C 1
ATOM 1428 O O . GLN A 1 185 ? 26.009 5.636 -25.181 1.00 86.44 185 GLN A O 1
ATOM 1433 N N . ALA A 1 186 ? 27.921 5.649 -26.385 1.00 86.31 186 ALA A N 1
ATOM 1434 C CA . ALA A 1 186 ? 27.291 5.606 -27.690 1.00 86.31 186 ALA A CA 1
ATOM 1435 C C . ALA A 1 186 ? 26.362 4.393 -27.819 1.00 86.31 186 ALA A C 1
ATOM 1437 O O . ALA A 1 186 ? 26.812 3.238 -27.824 1.00 86.31 186 ALA A O 1
ATOM 1438 N N . ALA A 1 187 ? 25.059 4.638 -27.929 1.00 89.38 187 ALA A N 1
ATOM 1439 C CA . ALA A 1 187 ? 24.064 3.598 -28.141 1.00 89.38 187 ALA A CA 1
ATOM 1440 C C . ALA A 1 187 ? 23.996 3.245 -29.633 1.00 89.38 187 ALA A C 1
ATOM 1442 O O . ALA A 1 187 ? 23.097 3.670 -30.346 1.00 89.38 187 ALA A O 1
ATOM 1443 N N . THR A 1 188 ? 24.968 2.487 -30.131 1.00 89.69 188 THR A N 1
ATOM 1444 C CA . THR A 1 188 ? 25.000 1.958 -31.500 1.00 89.69 188 THR A CA 1
ATOM 1445 C C . THR A 1 188 ? 24.436 0.539 -31.542 1.00 89.69 188 THR A C 1
ATOM 1447 O O . THR A 1 188 ? 24.276 -0.116 -30.511 1.00 89.69 188 THR A O 1
ATOM 1450 N N . LEU A 1 189 ? 24.140 0.020 -32.738 1.00 89.00 189 LEU A N 1
ATOM 1451 C CA . LEU A 1 189 ? 23.628 -1.348 -32.883 1.00 89.00 189 LEU A CA 1
ATOM 1452 C C . LEU A 1 189 ? 24.568 -2.388 -32.242 1.00 89.00 189 LEU A C 1
ATOM 1454 O O . LEU A 1 189 ? 24.104 -3.332 -31.601 1.00 89.00 189 LEU A O 1
ATOM 1458 N N . ASP A 1 190 ? 25.880 -2.183 -32.366 1.00 88.31 190 ASP A N 1
ATOM 1459 C CA . ASP A 1 190 ? 26.897 -3.076 -31.815 1.00 88.31 190 ASP A CA 1
ATOM 1460 C C . ASP A 1 190 ? 26.982 -2.997 -30.289 1.00 88.31 190 ASP A C 1
ATOM 1462 O O . ASP A 1 190 ? 27.044 -4.036 -29.627 1.00 88.31 190 ASP A O 1
ATOM 1466 N N . SER A 1 191 ? 26.922 -1.792 -29.707 1.00 89.12 191 SER A N 1
ATOM 1467 C CA . SER A 1 191 ? 26.951 -1.636 -28.247 1.00 89.12 191 SER A CA 1
ATOM 1468 C C . SER A 1 191 ? 25.669 -2.163 -27.597 1.00 89.12 191 SER A C 1
ATOM 1470 O O . SER A 1 191 ? 25.736 -2.839 -26.564 1.00 89.12 191 SER A O 1
ATOM 1472 N N . ILE A 1 192 ? 24.518 -1.967 -28.250 1.00 90.62 192 ILE A N 1
ATOM 1473 C CA . ILE A 1 192 ? 23.233 -2.546 -27.844 1.00 90.62 192 ILE A CA 1
ATOM 1474 C C . ILE A 1 192 ? 23.306 -4.071 -27.892 1.00 90.62 192 ILE A C 1
ATOM 1476 O O . ILE A 1 192 ? 22.945 -4.731 -26.920 1.00 90.62 192 ILE A O 1
ATOM 1480 N N . ARG A 1 193 ? 23.813 -4.652 -28.984 1.00 88.56 193 ARG A N 1
ATOM 1481 C CA . ARG A 1 193 ? 23.936 -6.109 -29.136 1.00 88.56 193 ARG A CA 1
ATOM 1482 C C . ARG A 1 193 ? 24.897 -6.712 -28.116 1.00 88.56 193 ARG A C 1
ATOM 1484 O O . ARG A 1 193 ? 24.564 -7.729 -27.511 1.00 88.56 193 ARG A O 1
ATOM 1491 N N . ALA A 1 194 ? 26.054 -6.092 -27.901 1.00 87.94 194 ALA A N 1
ATOM 1492 C CA . ALA A 1 194 ? 27.025 -6.541 -26.907 1.00 87.94 194 ALA A CA 1
ATOM 1493 C C . ALA A 1 194 ? 26.427 -6.519 -25.492 1.00 87.94 194 ALA A C 1
ATOM 1495 O O . ALA A 1 194 ? 26.680 -7.419 -24.688 1.00 87.94 194 ALA A O 1
ATOM 1496 N N . ARG A 1 195 ? 25.592 -5.519 -25.183 1.00 87.00 195 ARG A N 1
ATOM 1497 C CA . ARG A 1 195 ? 24.883 -5.445 -23.902 1.00 87.00 195 ARG A CA 1
ATOM 1498 C C . ARG A 1 195 ? 23.754 -6.471 -23.806 1.00 87.00 195 ARG A C 1
ATOM 1500 O O . ARG A 1 195 ? 23.647 -7.144 -22.785 1.00 87.00 195 ARG A O 1
ATOM 1507 N N . LEU A 1 196 ? 22.992 -6.664 -24.881 1.00 87.62 196 LEU A N 1
ATOM 1508 C CA . LEU A 1 196 ? 21.938 -7.673 -24.984 1.00 87.62 196 LEU A CA 1
ATOM 1509 C C . LEU A 1 196 ? 22.515 -9.083 -24.781 1.00 87.62 196 LEU A C 1
ATOM 1511 O O . LEU A 1 196 ? 21.977 -9.867 -24.012 1.00 87.62 196 LEU A O 1
ATOM 1515 N N . GLN A 1 197 ? 23.676 -9.393 -25.358 1.00 84.81 197 GLN A N 1
ATOM 1516 C CA . GLN A 1 197 ? 24.370 -10.672 -25.146 1.00 84.81 197 GLN A CA 1
ATOM 1517 C C . GLN A 1 197 ? 24.676 -10.961 -23.673 1.00 84.81 197 GLN A C 1
ATOM 1519 O O . GLN A 1 197 ? 24.572 -12.107 -23.240 1.00 84.81 197 GLN A O 1
ATOM 1524 N N . ARG A 1 198 ? 24.986 -9.931 -22.877 1.00 80.94 198 ARG A N 1
ATOM 1525 C CA . ARG A 1 198 ? 25.194 -10.087 -21.430 1.00 80.94 198 ARG A CA 1
ATOM 1526 C C . ARG A 1 198 ? 23.898 -10.365 -20.673 1.00 80.94 198 ARG A C 1
ATOM 1528 O O . ARG A 1 198 ? 23.976 -10.886 -19.568 1.00 80.94 198 ARG A O 1
ATOM 1535 N N . TRP A 1 199 ? 22.735 -10.025 -21.219 1.00 76.50 199 TRP A N 1
ATOM 1536 C CA . TRP A 1 199 ? 21.439 -10.318 -20.598 1.00 76.50 199 TRP A CA 1
ATOM 1537 C C . TRP A 1 199 ? 20.907 -11.700 -21.007 1.00 76.50 199 TRP A C 1
ATOM 1539 O O . TRP A 1 199 ? 20.220 -12.347 -20.227 1.00 76.50 199 TRP A O 1
ATOM 1549 N N . TYR A 1 200 ? 21.292 -12.194 -22.189 1.00 73.69 200 TYR A N 1
ATOM 1550 C CA . TYR A 1 200 ? 20.870 -13.488 -22.742 1.00 73.69 200 TYR A CA 1
ATOM 1551 C C . TYR A 1 200 ? 21.916 -14.608 -22.549 1.00 73.69 200 TYR A C 1
ATOM 1553 O O . TYR A 1 200 ? 21.942 -15.551 -23.328 1.00 73.69 200 TYR A O 1
ATOM 1561 N N . GLN A 1 201 ? 22.769 -14.550 -21.516 1.00 63.09 201 GLN A N 1
ATOM 1562 C CA . GLN A 1 201 ? 23.929 -15.456 -21.350 1.00 63.09 201 GLN A CA 1
ATOM 1563 C C . GLN A 1 201 ? 23.603 -16.963 -21.406 1.00 63.09 201 GLN A C 1
ATOM 1565 O O . GLN A 1 201 ? 24.468 -17.746 -21.783 1.00 63.09 201 GLN A O 1
ATOM 1570 N N . ASN A 1 202 ? 22.364 -17.363 -21.097 1.00 61.03 202 ASN A N 1
ATOM 1571 C CA . ASN A 1 202 ? 21.911 -18.761 -21.115 1.00 61.03 202 ASN A CA 1
ATOM 1572 C C . ASN A 1 202 ? 20.773 -19.033 -22.122 1.00 61.03 202 ASN A C 1
ATOM 1574 O O . ASN A 1 202 ? 20.161 -20.099 -22.082 1.00 61.03 202 ASN A O 1
ATOM 1578 N N . THR A 1 203 ? 20.476 -18.086 -23.018 1.00 68.06 203 THR A N 1
ATOM 1579 C CA . THR A 1 203 ? 19.358 -18.162 -23.972 1.00 68.06 203 THR A CA 1
ATOM 1580 C C . THR A 1 203 ? 19.850 -17.835 -25.380 1.00 68.06 203 THR A C 1
ATOM 1582 O O . THR A 1 203 ? 20.797 -17.075 -25.564 1.00 68.06 203 THR A O 1
ATOM 1585 N N . THR A 1 204 ? 19.202 -18.381 -26.410 1.00 75.44 204 THR A N 1
ATOM 1586 C CA . THR A 1 204 ? 19.518 -18.031 -27.800 1.00 75.44 204 THR A CA 1
ATOM 1587 C C . THR A 1 204 ? 19.330 -16.532 -28.024 1.00 75.44 204 THR A C 1
ATOM 1589 O O . THR A 1 204 ? 18.218 -16.013 -27.899 1.00 75.44 204 THR A O 1
ATOM 1592 N N . LEU A 1 205 ? 20.417 -15.838 -28.358 1.00 79.94 205 LEU A N 1
ATOM 1593 C CA . LEU A 1 205 ? 20.389 -14.420 -28.693 1.00 79.94 205 LEU A CA 1
ATOM 1594 C C . LEU A 1 205 ? 19.446 -14.175 -29.889 1.00 79.94 205 LEU A C 1
ATOM 1596 O O . LEU A 1 205 ? 19.543 -14.898 -30.885 1.00 79.94 205 LEU A O 1
ATOM 1600 N N . PRO A 1 206 ? 18.590 -13.139 -29.844 1.00 81.62 206 PRO A N 1
ATOM 1601 C CA . PRO A 1 206 ? 17.793 -12.723 -30.992 1.00 81.62 206 PRO A CA 1
ATOM 1602 C C . PRO A 1 206 ? 18.656 -12.469 -32.240 1.00 81.62 206 PRO A C 1
ATOM 1604 O O . PRO A 1 206 ? 19.777 -11.952 -32.154 1.00 81.62 206 PRO A O 1
ATOM 1607 N N . SER A 1 207 ? 18.133 -12.823 -33.417 1.00 86.06 207 SER A N 1
ATOM 1608 C CA . SER A 1 207 ? 18.839 -12.609 -34.684 1.00 86.06 207 SER A CA 1
ATOM 1609 C C . SER A 1 207 ? 19.058 -11.115 -34.955 1.00 86.06 207 SER A C 1
ATOM 1611 O O . SER A 1 207 ? 18.309 -10.261 -34.478 1.00 86.06 207 SER A O 1
ATOM 1613 N N . HIS A 1 208 ? 20.082 -10.783 -35.750 1.00 85.00 208 HIS A N 1
ATOM 1614 C CA . HIS A 1 208 ? 20.342 -9.391 -36.143 1.00 85.00 208 HIS A CA 1
ATOM 1615 C C . HIS A 1 208 ? 19.129 -8.741 -36.821 1.00 85.00 208 HIS A C 1
ATOM 1617 O O . HIS A 1 208 ? 18.828 -7.586 -36.535 1.00 85.00 208 HIS A O 1
ATOM 1623 N N . GLN A 1 209 ? 18.426 -9.491 -37.677 1.00 88.50 209 GLN A N 1
ATOM 1624 C CA . GLN A 1 209 ? 17.226 -9.014 -38.367 1.00 88.50 209 GLN A CA 1
ATOM 1625 C C . GLN A 1 209 ? 16.117 -8.669 -37.373 1.00 88.50 209 GLN A C 1
ATOM 1627 O O . GLN A 1 209 ? 15.587 -7.568 -37.417 1.00 88.50 209 GLN A O 1
ATOM 1632 N N . LEU A 1 210 ? 15.851 -9.547 -36.401 1.00 89.94 210 LEU A N 1
ATOM 1633 C CA . LEU A 1 210 ? 14.798 -9.312 -35.416 1.00 89.94 210 LEU A CA 1
ATOM 1634 C C . LEU A 1 210 ? 15.081 -8.078 -34.544 1.00 89.94 210 LEU A C 1
ATOM 1636 O O . LEU A 1 210 ? 14.170 -7.306 -34.253 1.00 89.94 210 LEU A O 1
ATOM 1640 N N . ILE A 1 211 ? 16.340 -7.862 -34.148 1.00 91.06 211 ILE A N 1
ATOM 1641 C CA . ILE A 1 211 ? 16.747 -6.661 -33.399 1.00 91.06 211 ILE A CA 1
ATOM 1642 C C . ILE A 1 211 ? 16.547 -5.407 -34.258 1.00 91.06 211 ILE A C 1
ATOM 1644 O O . ILE A 1 211 ? 15.980 -4.423 -33.783 1.00 91.06 211 ILE A O 1
ATOM 1648 N N . TYR A 1 212 ? 16.979 -5.450 -35.519 1.00 91.44 212 TYR A N 1
ATOM 1649 C CA . TYR A 1 212 ? 16.859 -4.332 -36.451 1.00 91.44 212 TYR A CA 1
ATOM 1650 C C . TYR A 1 212 ? 15.395 -3.963 -36.725 1.00 91.44 212 TYR A C 1
ATOM 1652 O O . TYR A 1 212 ? 15.019 -2.797 -36.600 1.00 91.44 212 TYR A O 1
ATOM 1660 N N . ASP A 1 213 ? 14.553 -4.956 -37.006 1.00 92.69 213 ASP A N 1
ATOM 1661 C CA . ASP A 1 213 ? 13.122 -4.769 -37.253 1.00 92.69 213 ASP A CA 1
ATOM 1662 C C . ASP A 1 213 ? 12.413 -4.197 -36.021 1.00 92.69 213 ASP A C 1
ATOM 1664 O O . ASP A 1 213 ? 11.588 -3.286 -36.136 1.00 92.69 213 ASP A O 1
ATOM 1668 N N . THR A 1 214 ? 12.788 -4.673 -34.828 1.00 93.50 214 THR A N 1
ATOM 1669 C CA . THR A 1 214 ? 12.240 -4.175 -33.561 1.00 93.50 214 THR A CA 1
ATOM 1670 C C . THR A 1 214 ? 12.662 -2.727 -33.297 1.00 93.50 214 THR A C 1
ATOM 1672 O O . THR A 1 214 ? 11.826 -1.911 -32.915 1.00 93.50 214 THR A O 1
ATOM 1675 N N . LEU A 1 215 ? 13.922 -2.357 -33.554 1.00 92.19 215 LEU A N 1
ATOM 1676 C CA . LEU A 1 215 ? 14.375 -0.961 -33.470 1.00 92.19 215 LEU A CA 1
ATOM 1677 C C . LEU A 1 215 ? 13.645 -0.074 -34.488 1.00 92.19 215 LEU A C 1
ATOM 1679 O O . LEU A 1 215 ? 13.187 1.015 -34.142 1.00 92.19 215 LEU A O 1
ATOM 1683 N N . GLY A 1 216 ? 13.455 -0.557 -35.719 1.00 91.44 216 GLY A N 1
ATOM 1684 C CA . GLY A 1 216 ? 12.672 0.134 -36.745 1.00 91.44 216 GLY A CA 1
ATOM 1685 C C . GLY A 1 216 ? 11.201 0.314 -36.355 1.00 91.44 216 GLY A C 1
ATOM 1686 O O . GLY A 1 216 ? 10.594 1.347 -36.648 1.00 91.44 216 GLY A O 1
ATOM 1687 N N . GLN A 1 217 ? 10.609 -0.657 -35.655 1.00 93.00 217 GLN A N 1
ATOM 1688 C CA . GLN A 1 217 ? 9.283 -0.516 -35.055 1.00 93.00 217 GLN A CA 1
ATOM 1689 C C . GLN A 1 217 ? 9.275 0.545 -33.944 1.00 93.00 217 GLN A C 1
ATOM 1691 O O . GLN A 1 217 ? 8.432 1.439 -33.980 1.00 93.00 217 GLN A O 1
ATOM 1696 N N . LEU A 1 218 ? 10.231 0.508 -33.011 1.00 91.06 218 LEU A N 1
ATOM 1697 C CA . LEU A 1 218 ? 10.342 1.481 -31.915 1.00 91.06 218 LEU A CA 1
ATOM 1698 C C . LEU A 1 218 ? 10.529 2.924 -32.415 1.00 91.06 218 LEU A C 1
ATOM 1700 O O . LEU A 1 218 ? 9.998 3.857 -31.806 1.00 91.06 218 LEU A O 1
ATOM 1704 N N . ILE A 1 219 ? 11.226 3.108 -33.541 1.00 89.44 219 ILE A N 1
ATOM 1705 C CA . ILE A 1 219 ? 11.356 4.406 -34.218 1.00 89.44 219 ILE A CA 1
ATOM 1706 C C . ILE A 1 219 ? 10.014 4.869 -34.790 1.00 89.44 219 ILE A C 1
ATOM 1708 O O . ILE A 1 219 ? 9.606 6.009 -34.560 1.00 89.44 219 ILE A O 1
ATOM 1712 N N . ARG A 1 220 ? 9.286 3.992 -35.496 1.00 89.25 220 ARG A N 1
ATOM 1713 C CA . ARG A 1 220 ? 7.949 4.317 -36.031 1.00 89.25 220 ARG A CA 1
ATOM 1714 C C . ARG A 1 220 ? 6.951 4.663 -34.924 1.00 89.25 220 ARG A C 1
ATOM 1716 O O . ARG A 1 220 ? 6.141 5.569 -35.099 1.00 89.25 220 ARG A O 1
ATOM 1723 N N . GLU A 1 221 ? 7.054 3.997 -33.777 1.00 88.31 221 GLU A N 1
ATOM 1724 C CA . GLU A 1 221 ? 6.259 4.267 -32.571 1.00 88.31 221 GLU A CA 1
ATOM 1725 C C . GLU A 1 221 ? 6.729 5.505 -31.780 1.00 88.31 221 GLU A C 1
ATOM 1727 O O . GLU A 1 221 ? 6.124 5.840 -30.764 1.00 88.31 221 GLU A O 1
ATOM 1732 N N . ARG A 1 222 ? 7.782 6.205 -32.236 1.00 85.44 222 ARG A N 1
ATOM 1733 C CA . ARG A 1 222 ? 8.382 7.390 -31.588 1.00 85.44 222 ARG A CA 1
ATOM 1734 C C . ARG A 1 222 ? 8.908 7.142 -30.168 1.00 85.44 222 ARG A C 1
ATOM 1736 O O . ARG A 1 222 ? 9.035 8.082 -29.387 1.00 85.44 222 ARG A O 1
ATOM 1743 N N . LYS A 1 223 ? 9.227 5.890 -29.833 1.00 82.56 223 LYS A N 1
ATOM 1744 C CA . LYS A 1 223 ? 9.818 5.501 -28.540 1.00 82.56 223 LYS A CA 1
ATOM 1745 C C . LYS A 1 223 ? 11.339 5.645 -28.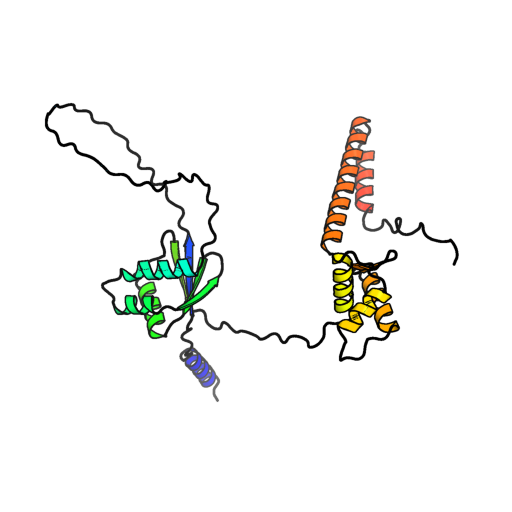542 1.00 82.56 223 LYS A C 1
ATOM 1747 O O . LYS A 1 223 ? 11.939 5.934 -27.509 1.00 82.56 223 LYS A O 1
ATOM 1752 N N . VAL A 1 224 ? 11.951 5.467 -29.711 1.00 87.19 224 VAL A N 1
ATOM 1753 C CA . VAL A 1 224 ? 13.392 5.597 -29.932 1.00 87.19 224 VAL A CA 1
ATOM 1754 C C . VAL A 1 224 ? 13.631 6.530 -31.117 1.00 87.19 224 VAL A C 1
ATOM 1756 O O . VAL A 1 224 ? 12.929 6.470 -32.121 1.00 87.19 224 VAL A O 1
ATOM 1759 N N . PHE A 1 225 ? 14.620 7.402 -31.003 1.00 85.88 225 PHE A N 1
ATOM 1760 C CA . PHE A 1 225 ? 15.112 8.274 -32.059 1.00 85.88 225 PHE A CA 1
ATOM 1761 C C . PHE A 1 225 ? 16.519 7.833 -32.473 1.00 85.88 225 PHE A C 1
ATOM 1763 O O . PHE A 1 225 ? 17.243 7.254 -31.669 1.00 85.88 225 PHE A O 1
ATOM 1770 N N . HIS A 1 226 ? 16.903 8.083 -33.723 1.00 86.06 226 HIS A N 1
ATOM 1771 C CA . HIS A 1 226 ? 18.216 7.708 -34.242 1.00 86.06 226 HIS A CA 1
ATOM 1772 C C . HIS A 1 226 ? 18.817 8.858 -35.058 1.00 86.06 226 HIS A C 1
ATOM 1774 O O . HIS A 1 226 ? 18.258 9.243 -36.085 1.00 86.06 226 HIS A O 1
ATOM 1780 N N . ASN A 1 227 ? 19.955 9.393 -34.609 1.00 81.25 227 ASN A N 1
ATOM 1781 C CA . ASN A 1 227 ? 20.714 10.471 -35.265 1.00 81.25 227 ASN A CA 1
ATOM 1782 C C . ASN A 1 227 ? 22.223 10.168 -35.350 1.00 81.25 227 ASN A C 1
ATOM 1784 O O . ASN A 1 227 ? 23.047 11.069 -35.224 1.00 81.25 227 ASN A O 1
ATOM 1788 N N . GLY A 1 228 ? 22.570 8.895 -35.552 1.00 77.56 228 GLY A N 1
ATOM 1789 C CA . GLY A 1 228 ? 23.940 8.369 -35.472 1.00 77.56 228 GLY A CA 1
ATOM 1790 C C . GLY A 1 228 ? 24.123 7.440 -34.271 1.00 77.56 228 GLY A C 1
ATOM 1791 O O . GLY A 1 228 ? 24.866 6.468 -34.349 1.00 77.56 228 GLY A O 1
ATOM 1792 N N . GLU A 1 229 ? 23.354 7.681 -33.209 1.00 85.25 229 GLU A N 1
ATOM 1793 C CA . GLU A 1 229 ? 23.186 6.808 -32.048 1.00 85.25 229 GLU A CA 1
ATOM 1794 C C . GLU A 1 229 ? 21.691 6.713 -31.698 1.00 85.25 229 GLU A C 1
ATOM 1796 O O . GLU A 1 229 ? 20.884 7.547 -32.122 1.00 85.25 229 GLU A O 1
ATOM 1801 N N . PHE A 1 230 ? 21.297 5.671 -30.968 1.00 86.12 230 PHE A N 1
ATOM 1802 C CA . PHE A 1 230 ? 19.925 5.447 -30.525 1.00 86.12 230 PHE A CA 1
ATOM 1803 C C . PHE A 1 230 ? 19.640 6.202 -29.223 1.00 86.12 230 PHE A C 1
ATOM 1805 O O . PHE A 1 230 ? 20.304 6.026 -28.208 1.00 86.12 230 PHE A O 1
ATOM 1812 N N . LEU A 1 231 ? 18.578 6.995 -29.213 1.00 82.88 231 LEU A N 1
ATOM 1813 C CA . LEU A 1 231 ? 18.145 7.773 -28.060 1.00 82.88 231 LEU A CA 1
ATOM 1814 C C . LEU A 1 231 ? 16.724 7.362 -27.694 1.00 82.88 231 LEU A C 1
ATOM 1816 O O . LEU A 1 231 ? 15.821 7.448 -28.522 1.00 82.88 231 LEU A O 1
ATOM 1820 N N . VAL A 1 232 ? 16.491 6.913 -26.461 1.00 80.19 232 VAL A N 1
ATOM 1821 C CA . VAL A 1 232 ? 15.113 6.742 -25.976 1.00 80.19 232 VAL A CA 1
ATOM 1822 C C . VAL A 1 232 ? 14.506 8.126 -25.820 1.00 80.19 232 VAL A C 1
ATOM 1824 O O . VAL A 1 232 ? 15.134 9.012 -25.248 1.00 80.19 232 VAL A O 1
ATOM 1827 N N . VAL A 1 233 ? 13.293 8.314 -26.334 1.00 72.62 233 VAL A N 1
ATOM 1828 C CA . VAL A 1 233 ? 12.554 9.569 -26.194 1.00 72.62 233 VAL A CA 1
ATOM 1829 C C . VAL A 1 233 ? 11.753 9.474 -24.901 1.00 72.62 233 VAL A C 1
ATOM 1831 O O . VAL A 1 233 ? 10.722 8.794 -24.877 1.00 72.62 233 VAL A O 1
ATOM 1834 N N . PRO A 1 234 ? 12.187 10.099 -23.792 1.00 66.56 234 PRO A N 1
ATOM 1835 C CA . PRO A 1 234 ? 11.398 10.024 -22.585 1.00 66.56 234 PRO A CA 1
ATOM 1836 C C . PRO A 1 234 ? 10.136 10.879 -22.759 1.00 66.56 234 PRO A C 1
ATOM 1838 O O . PRO A 1 234 ? 10.163 11.965 -23.338 1.00 66.56 234 PRO A O 1
ATOM 1841 N N . LEU A 1 235 ? 9.007 10.405 -22.233 1.00 61.84 235 LEU A N 1
ATOM 1842 C CA . LEU A 1 235 ? 7.701 11.060 -22.398 1.00 61.84 235 LEU A CA 1
ATOM 1843 C C . LEU A 1 235 ? 7.678 12.517 -21.894 1.00 61.84 235 LEU A C 1
ATOM 1845 O O . LEU A 1 235 ? 6.921 13.338 -22.411 1.00 61.84 235 LEU A O 1
ATOM 1849 N N . TRP A 1 236 ? 8.540 12.873 -20.933 1.00 58.72 236 TRP A N 1
ATOM 1850 C CA . TRP A 1 236 ? 8.679 14.255 -20.466 1.00 58.72 236 TRP A CA 1
ATOM 1851 C C . TRP A 1 236 ? 9.336 15.178 -21.497 1.00 58.72 236 TRP A C 1
ATOM 1853 O O . TRP A 1 236 ? 8.991 16.353 -21.540 1.00 58.72 236 TRP A O 1
ATOM 1863 N N . PHE A 1 237 ? 10.214 14.673 -22.371 1.00 58.91 237 PHE A N 1
ATOM 1864 C CA . PHE A 1 237 ? 10.758 15.465 -23.477 1.00 58.91 237 PHE A CA 1
ATOM 1865 C C . PHE A 1 237 ? 9.636 15.875 -24.429 1.00 58.91 237 PHE A C 1
ATOM 1867 O O . PHE A 1 237 ? 9.533 17.040 -24.796 1.00 58.91 237 PHE A O 1
ATOM 1874 N N . VAL A 1 238 ? 8.731 14.948 -24.753 1.00 59.50 238 VAL A N 1
ATOM 1875 C CA . VAL A 1 238 ? 7.541 15.250 -25.557 1.00 59.50 238 VAL A CA 1
ATOM 1876 C C . VAL A 1 238 ? 6.707 16.325 -24.856 1.00 59.50 238 VAL A C 1
ATOM 1878 O O . VAL A 1 238 ? 6.435 17.360 -25.452 1.00 59.50 238 VAL A O 1
ATOM 1881 N N . ALA A 1 239 ? 6.392 16.161 -23.569 1.00 59.12 239 ALA A N 1
ATOM 1882 C CA . ALA A 1 239 ? 5.630 17.160 -22.817 1.00 59.12 239 ALA A CA 1
ATOM 1883 C C . ALA A 1 239 ? 6.296 18.551 -22.803 1.00 59.12 239 ALA A C 1
ATOM 1885 O O . ALA A 1 239 ? 5.622 19.546 -23.052 1.00 59.12 239 ALA A O 1
ATOM 1886 N N . VAL A 1 240 ? 7.612 18.636 -22.581 1.00 61.19 240 VAL A N 1
ATOM 1887 C CA . VAL A 1 240 ? 8.355 19.909 -22.568 1.00 61.19 240 VAL A CA 1
ATOM 1888 C C . VAL A 1 240 ? 8.372 20.561 -23.950 1.00 61.19 240 VAL A C 1
ATOM 1890 O O . VAL A 1 240 ? 8.144 21.763 -24.043 1.00 61.19 240 VAL A O 1
ATOM 1893 N N . PHE A 1 241 ? 8.566 19.793 -25.025 1.00 61.47 241 PHE A N 1
ATOM 1894 C CA . PHE A 1 241 ? 8.487 20.316 -26.392 1.00 61.47 241 PHE A CA 1
ATOM 1895 C C . PHE A 1 241 ? 7.075 20.789 -26.751 1.00 61.47 241 PHE A C 1
ATOM 1897 O O . PHE A 1 241 ? 6.934 21.844 -27.361 1.00 61.47 241 PHE A O 1
ATOM 1904 N N . TYR A 1 242 ? 6.031 20.064 -26.341 1.00 64.69 242 TYR A N 1
ATOM 1905 C CA . TYR A 1 242 ? 4.644 20.484 -26.552 1.00 64.69 242 TYR A CA 1
ATOM 1906 C C . TYR A 1 242 ? 4.313 21.758 -25.772 1.00 64.69 242 TYR A C 1
ATOM 1908 O O . TYR A 1 242 ? 3.714 22.673 -26.330 1.00 64.69 242 TYR A O 1
ATOM 1916 N N . VAL A 1 243 ? 4.746 21.855 -24.513 1.00 69.44 243 VAL A N 1
ATOM 1917 C CA . VAL A 1 243 ? 4.570 23.062 -23.698 1.00 69.44 243 VAL A CA 1
ATOM 1918 C C . VAL A 1 243 ? 5.345 24.231 -24.312 1.00 69.44 243 VAL A C 1
ATOM 1920 O O . VAL A 1 243 ? 4.770 25.295 -24.518 1.00 69.44 243 VAL A O 1
ATOM 1923 N N . ALA A 1 244 ? 6.610 24.039 -24.689 1.00 67.31 244 ALA A N 1
ATOM 1924 C CA . ALA A 1 244 ? 7.430 25.074 -25.315 1.00 67.31 244 ALA A CA 1
ATOM 1925 C C . ALA A 1 244 ? 6.866 25.537 -26.669 1.00 67.31 244 ALA A C 1
ATOM 1927 O O . ALA A 1 244 ? 6.814 26.738 -26.923 1.00 67.31 244 ALA A O 1
ATOM 1928 N N . ALA A 1 245 ? 6.389 24.616 -27.512 1.00 68.94 245 ALA A N 1
ATOM 1929 C CA . ALA A 1 245 ? 5.729 24.946 -28.772 1.00 68.94 245 ALA A CA 1
ATOM 1930 C C . ALA A 1 245 ? 4.428 25.729 -28.541 1.00 68.94 245 ALA A C 1
ATOM 1932 O O . ALA A 1 245 ? 4.185 26.723 -29.221 1.00 68.94 245 ALA A O 1
ATOM 1933 N N . PHE A 1 246 ? 3.631 25.341 -27.540 1.00 73.19 246 PHE A N 1
ATOM 1934 C CA . PHE A 1 246 ? 2.415 26.060 -27.162 1.00 73.19 246 PHE A CA 1
ATOM 1935 C C . PHE A 1 246 ? 2.723 27.485 -26.679 1.00 73.19 246 PHE A C 1
ATOM 1937 O O . PHE A 1 246 ? 2.082 28.442 -27.113 1.00 73.19 246 PHE A O 1
ATOM 1944 N N . PHE A 1 247 ? 3.756 27.652 -25.848 1.00 73.81 247 PHE A N 1
ATOM 1945 C CA . PHE A 1 247 ? 4.230 28.971 -25.426 1.00 73.81 247 PHE A CA 1
ATOM 1946 C C . PHE A 1 247 ? 4.772 29.795 -26.600 1.00 73.81 247 PHE A C 1
ATOM 1948 O O . PHE A 1 247 ? 4.494 30.988 -26.675 1.00 73.81 247 PHE A O 1
ATOM 1955 N N . PHE A 1 248 ? 5.501 29.190 -27.539 1.00 75.94 248 PHE A N 1
ATOM 1956 C CA . PHE A 1 248 ? 6.053 29.897 -28.696 1.00 75.94 248 PHE A CA 1
ATOM 1957 C C . PHE A 1 248 ? 4.963 30.406 -29.649 1.00 75.94 248 PHE A C 1
ATOM 1959 O O . PHE A 1 248 ? 5.033 31.551 -30.103 1.00 75.94 248 PHE A O 1
ATOM 1966 N N . VAL A 1 249 ? 3.932 29.592 -29.906 1.00 74.44 249 VAL A N 1
ATOM 1967 C CA . VAL A 1 249 ? 2.746 29.997 -30.681 1.00 74.44 249 VAL A CA 1
ATOM 1968 C C . VAL A 1 249 ? 2.009 31.129 -29.963 1.00 74.44 249 VAL A C 1
ATOM 1970 O O . VAL A 1 249 ? 1.798 32.182 -30.556 1.00 74.44 249 VAL A O 1
ATOM 1973 N N . ALA A 1 250 ? 1.745 30.991 -28.660 1.00 72.00 250 ALA A N 1
ATOM 1974 C CA . ALA A 1 250 ? 1.069 32.027 -27.877 1.00 72.00 250 ALA A CA 1
ATOM 1975 C C . ALA A 1 250 ? 1.848 33.357 -27.824 1.00 72.00 250 ALA A C 1
ATOM 1977 O O . ALA A 1 250 ? 1.256 34.435 -27.900 1.00 72.00 250 ALA A O 1
ATOM 1978 N N . ILE A 1 251 ? 3.180 33.301 -27.710 1.00 74.56 251 ILE A N 1
ATOM 1979 C CA . ILE A 1 251 ? 4.039 34.494 -27.713 1.00 74.56 251 ILE A CA 1
ATOM 1980 C C . ILE A 1 251 ? 4.036 35.148 -29.096 1.00 74.56 251 ILE A C 1
ATOM 1982 O O . ILE A 1 251 ? 3.949 36.373 -29.184 1.00 74.56 251 ILE A O 1
ATOM 1986 N N . SER A 1 252 ? 4.086 34.349 -30.162 1.00 76.50 252 SER A N 1
ATOM 1987 C CA . SER A 1 252 ? 4.028 34.838 -31.542 1.00 76.50 252 SER A CA 1
ATOM 1988 C C . SER A 1 252 ? 2.684 35.512 -31.837 1.00 76.50 252 SER A C 1
ATOM 1990 O O . SER A 1 252 ? 2.671 36.640 -32.325 1.00 76.50 252 SER A O 1
ATOM 1992 N N . ASP A 1 253 ? 1.564 34.907 -31.437 1.00 75.38 253 ASP A N 1
ATOM 1993 C CA . ASP A 1 253 ? 0.219 35.483 -31.577 1.00 75.38 253 ASP A CA 1
ATOM 1994 C C . ASP A 1 253 ? 0.045 36.786 -30.779 1.00 75.38 253 ASP A C 1
ATOM 1996 O O . ASP A 1 253 ? -0.556 37.757 -31.261 1.00 75.38 253 ASP A O 1
ATOM 2000 N N . LEU A 1 254 ? 0.620 36.856 -29.573 1.00 71.38 254 LEU A N 1
ATOM 2001 C CA . LEU A 1 254 ? 0.602 38.064 -28.746 1.00 71.38 254 LEU A CA 1
ATOM 2002 C C . LEU A 1 254 ? 1.475 39.178 -29.346 1.00 71.38 254 LEU A C 1
ATOM 2004 O O . LEU A 1 254 ? 1.109 40.358 -29.293 1.00 71.38 254 LEU A O 1
ATOM 2008 N N . MET A 1 255 ? 2.621 38.819 -29.929 1.00 74.69 255 MET A N 1
ATOM 2009 C CA . MET A 1 255 ? 3.531 39.764 -30.573 1.00 74.69 255 MET A CA 1
ATOM 2010 C C . MET A 1 255 ? 2.9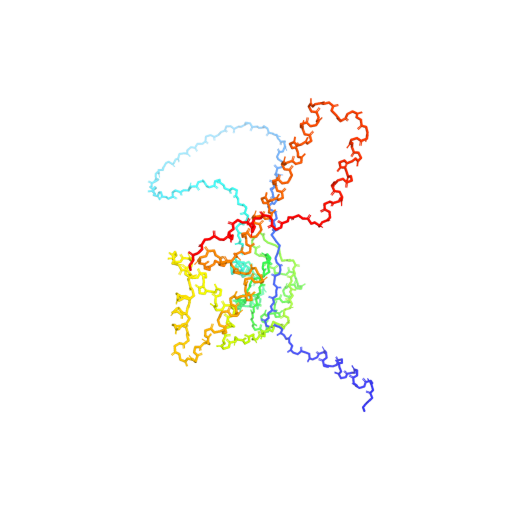23 40.314 -31.871 1.00 74.69 255 MET A C 1
ATOM 2012 O O . MET A 1 255 ? 2.916 41.530 -32.065 1.00 74.69 255 MET A O 1
ATOM 2016 N N . ILE A 1 256 ? 2.325 39.452 -32.700 1.00 73.88 256 ILE A N 1
ATOM 2017 C CA . ILE A 1 256 ? 1.597 39.835 -33.920 1.00 73.88 256 ILE A CA 1
ATOM 2018 C C . ILE A 1 256 ? 0.415 40.747 -33.568 1.00 73.88 256 ILE A C 1
ATOM 2020 O O . ILE A 1 256 ? 0.274 41.818 -34.159 1.00 73.88 256 ILE A O 1
ATOM 2024 N N . SER A 1 257 ? -0.377 40.401 -32.545 1.00 66.62 257 SER A N 1
ATOM 2025 C CA . SER A 1 257 ? -1.482 41.249 -32.072 1.00 66.62 257 SER A CA 1
ATOM 2026 C C . SER A 1 257 ? -1.008 42.630 -31.611 1.00 66.62 257 SER A C 1
ATOM 2028 O O . SER A 1 257 ? -1.634 43.637 -31.938 1.00 66.62 257 SER A O 1
ATOM 2030 N N . ARG A 1 258 ? 0.121 42.715 -30.893 1.00 66.25 258 ARG A N 1
ATOM 2031 C CA . ARG A 1 258 ? 0.697 43.997 -30.448 1.00 66.25 258 ARG A CA 1
ATOM 2032 C C . ARG A 1 258 ? 1.261 44.836 -31.595 1.00 66.25 258 ARG A C 1
ATOM 2034 O O . ARG A 1 258 ? 1.110 46.056 -31.568 1.00 66.25 258 ARG A O 1
ATOM 2041 N N . ILE A 1 259 ? 1.881 44.211 -32.595 1.00 69.25 259 ILE A N 1
ATOM 2042 C CA . ILE A 1 259 ? 2.388 44.893 -33.797 1.00 69.25 259 ILE A CA 1
ATOM 2043 C C . ILE A 1 259 ? 1.221 45.449 -34.629 1.00 69.25 259 ILE A C 1
ATOM 2045 O O . ILE A 1 259 ? 1.256 46.610 -35.038 1.00 69.25 259 ILE A O 1
ATOM 2049 N N . LEU A 1 260 ? 0.151 44.669 -34.810 1.00 60.00 260 LEU A N 1
ATOM 2050 C CA . LEU A 1 260 ? -1.061 45.100 -35.517 1.00 60.00 260 LEU A CA 1
ATOM 2051 C C . LEU A 1 260 ? -1.807 46.231 -34.788 1.00 60.00 260 LEU A C 1
ATOM 2053 O O . LEU A 1 260 ? -2.332 47.134 -35.441 1.00 60.00 260 LEU A O 1
ATOM 2057 N N . LEU A 1 261 ? -1.809 46.229 -33.449 1.00 62.28 261 LEU A N 1
ATOM 2058 C CA . LEU A 1 261 ? -2.396 47.301 -32.633 1.00 62.28 261 LEU A CA 1
ATOM 2059 C C . LEU A 1 261 ? -1.588 48.606 -32.736 1.00 62.28 261 LEU A C 1
ATOM 2061 O O . LEU A 1 261 ? -2.163 49.686 -32.834 1.00 62.28 261 LEU A O 1
ATOM 2065 N N . ARG A 1 262 ? -0.251 48.507 -32.755 1.00 63.88 262 ARG A N 1
ATOM 2066 C CA . ARG A 1 262 ? 0.665 49.658 -32.819 1.00 63.88 262 ARG A CA 1
ATOM 2067 C C . ARG A 1 262 ? 0.671 50.349 -34.185 1.00 63.88 262 ARG A C 1
ATOM 2069 O O . ARG A 1 262 ? 0.838 51.561 -34.238 1.00 63.88 262 ARG A O 1
ATOM 2076 N N . ASN A 1 263 ? 0.441 49.599 -35.262 1.00 65.62 263 ASN A N 1
ATOM 2077 C CA . ASN A 1 263 ? 0.329 50.133 -36.623 1.00 65.62 263 ASN A CA 1
ATOM 2078 C C . ASN A 1 263 ? -1.096 50.607 -36.981 1.00 65.62 263 ASN A C 1
ATOM 2080 O O . ASN A 1 263 ? -1.353 50.939 -38.133 1.00 65.62 263 ASN A O 1
ATOM 2084 N N . GLY A 1 264 ? -2.037 50.621 -36.024 1.00 60.59 264 GLY A N 1
ATOM 2085 C CA . GLY A 1 264 ? -3.392 51.158 -36.219 1.00 60.59 264 GLY A CA 1
ATOM 2086 C C . GLY A 1 264 ? -4.298 50.348 -37.158 1.00 60.59 264 GLY A C 1
ATOM 2087 O O . GLY A 1 264 ? -5.411 50.777 -37.452 1.00 60.59 264 GLY A O 1
ATOM 2088 N N . LEU A 1 265 ? -3.871 49.161 -37.603 1.00 54.75 265 LEU A N 1
ATOM 2089 C CA . LEU A 1 265 ? -4.598 48.324 -38.571 1.00 54.75 265 LEU A CA 1
ATOM 2090 C C . LEU A 1 265 ? -5.817 47.590 -37.977 1.00 54.75 265 LEU A C 1
ATOM 2092 O O . LEU A 1 265 ? -6.594 46.993 -38.718 1.00 54.75 265 LEU A O 1
ATOM 2096 N N . LEU A 1 266 ? -6.021 47.652 -36.656 1.00 51.25 266 LEU A N 1
ATOM 2097 C CA . LEU A 1 266 ? -7.159 47.037 -35.953 1.00 51.25 266 LEU A CA 1
ATOM 2098 C C . LEU A 1 266 ? -8.422 47.923 -35.883 1.00 51.25 266 LEU A C 1
ATOM 2100 O O . LEU A 1 266 ? -9.336 47.611 -35.124 1.00 51.25 266 LEU A O 1
ATOM 2104 N N . GLN A 1 267 ? -8.490 49.006 -36.665 1.00 50.81 267 GLN A N 1
ATOM 2105 C CA . GLN A 1 267 ? -9.688 49.857 -36.791 1.00 50.81 267 GLN A CA 1
ATOM 2106 C C . GLN A 1 267 ? -10.656 49.403 -37.902 1.00 50.81 267 GLN A C 1
ATOM 2108 O O . GLN A 1 267 ? -11.765 49.916 -37.985 1.00 50.81 267 GLN A O 1
ATOM 2113 N N . ASN A 1 268 ? -10.280 48.422 -38.735 1.00 50.88 268 ASN A N 1
ATOM 2114 C CA . ASN A 1 268 ? -11.157 47.862 -39.768 1.00 50.88 268 ASN A CA 1
ATOM 2115 C C . ASN A 1 268 ? -11.690 46.483 -39.345 1.00 50.88 268 ASN A C 1
ATOM 2117 O O . ASN A 1 268 ? -10.921 45.526 -39.219 1.00 50.88 268 ASN A O 1
ATOM 2121 N N . GLU A 1 269 ? -13.013 46.348 -39.188 1.00 51.78 269 GLU A N 1
ATOM 2122 C CA . GLU A 1 269 ? -13.687 45.080 -38.838 1.00 51.78 269 GLU A CA 1
ATOM 2123 C C . GLU A 1 269 ? -13.362 43.924 -39.807 1.00 51.78 269 GLU A C 1
ATOM 2125 O O . GLU A 1 269 ? -13.366 42.756 -39.418 1.00 51.78 269 GLU A O 1
ATOM 2130 N N . PHE A 1 270 ? -12.965 44.245 -41.042 1.00 47.50 270 PHE A N 1
ATOM 2131 C CA . PHE A 1 270 ? -12.563 43.286 -42.077 1.00 47.50 270 PHE A CA 1
ATOM 2132 C C . PHE A 1 270 ? -11.269 42.506 -41.747 1.00 47.50 270 PHE A C 1
ATOM 2134 O O . PHE A 1 270 ? -11.105 41.354 -42.157 1.00 47.50 270 PHE A O 1
ATOM 2141 N N . VAL A 1 271 ? -10.347 43.106 -40.980 1.00 50.91 271 VAL A N 1
ATOM 2142 C CA . VAL A 1 271 ? -9.075 42.470 -40.574 1.00 50.91 271 VAL A CA 1
ATOM 2143 C C . VAL A 1 271 ? -9.294 41.522 -39.390 1.00 50.91 271 VAL A C 1
ATOM 2145 O O . VAL A 1 271 ? -8.696 40.448 -39.341 1.00 50.91 271 VAL A O 1
ATOM 2148 N N . ARG A 1 272 ? -10.215 41.863 -38.474 1.00 48.94 272 ARG A N 1
ATOM 2149 C CA . ARG A 1 272 ? -10.614 40.987 -37.356 1.00 48.94 272 ARG A CA 1
ATOM 2150 C C . ARG A 1 272 ? -11.215 39.667 -37.843 1.00 48.94 272 ARG A C 1
ATOM 2152 O O . ARG A 1 272 ? -10.888 38.622 -37.289 1.00 48.94 272 ARG A O 1
ATOM 2159 N N . PHE A 1 273 ? -12.047 39.700 -38.884 1.00 47.25 273 PHE A N 1
ATOM 2160 C CA . PHE A 1 273 ? -12.722 38.500 -39.390 1.00 47.25 273 PHE A CA 1
ATOM 2161 C C . PHE A 1 273 ? -11.762 37.526 -40.102 1.00 47.25 273 PHE A C 1
ATOM 2163 O O . PHE A 1 273 ? -11.850 36.317 -39.895 1.00 47.25 273 PHE A O 1
ATOM 2170 N N . ASN A 1 274 ? -10.786 38.037 -40.866 1.00 46.28 274 ASN A N 1
ATOM 2171 C CA . ASN A 1 274 ? -9.781 37.205 -41.545 1.00 46.28 274 ASN A CA 1
ATOM 2172 C C . ASN A 1 274 ? -8.785 36.540 -40.578 1.00 46.28 274 ASN A C 1
ATOM 2174 O O . ASN A 1 274 ? -8.364 35.411 -40.817 1.00 46.28 274 ASN A O 1
ATOM 2178 N N . ILE A 1 275 ? -8.429 37.191 -39.463 1.00 49.09 275 ILE A N 1
ATOM 2179 C CA . ILE A 1 275 ? -7.552 36.590 -38.439 1.00 49.09 275 ILE A CA 1
ATOM 2180 C C . ILE A 1 275 ? -8.272 35.444 -37.712 1.00 49.09 275 ILE A C 1
ATOM 2182 O O . ILE A 1 275 ? -7.674 34.394 -37.485 1.00 49.09 275 ILE A O 1
ATOM 2186 N N . VAL A 1 276 ? -9.567 35.601 -37.416 1.00 45.91 276 VAL A N 1
ATOM 2187 C CA . VAL A 1 276 ? -10.383 34.551 -36.782 1.00 45.91 276 VAL A CA 1
ATOM 2188 C C . VAL A 1 276 ? -10.628 33.366 -37.729 1.00 45.91 276 VAL A C 1
ATOM 2190 O O . VAL A 1 276 ? -10.566 32.222 -37.283 1.00 45.91 276 VAL A O 1
ATOM 2193 N N . GLN A 1 277 ? -10.832 33.598 -39.035 1.00 39.69 277 GLN A N 1
ATOM 2194 C CA . GLN A 1 277 ? -10.908 32.505 -40.020 1.00 39.69 277 GLN A CA 1
ATOM 2195 C C . GLN A 1 277 ? -9.555 31.830 -40.298 1.00 39.69 277 GLN A C 1
ATOM 2197 O O . GLN A 1 277 ? -9.515 30.621 -40.519 1.00 39.69 277 GLN A O 1
ATOM 2202 N N . SER A 1 278 ? -8.441 32.570 -40.247 1.00 41.62 278 SER A N 1
ATOM 2203 C CA . SER A 1 278 ? -7.103 31.974 -40.324 1.00 41.62 278 SER A CA 1
ATOM 2204 C C . SER A 1 278 ? -6.859 31.053 -39.125 1.00 41.62 278 SER A C 1
ATOM 2206 O O . SER A 1 278 ? -6.491 29.904 -39.327 1.00 41.62 278 SER A O 1
ATOM 2208 N N . GLN A 1 279 ? -7.186 31.474 -37.895 1.00 41.91 279 GLN A N 1
ATOM 2209 C CA . GLN A 1 279 ? -7.028 30.639 -36.693 1.00 41.91 279 GLN A CA 1
ATOM 2210 C C . GLN A 1 279 ? -7.880 29.355 -36.699 1.00 41.91 279 GLN A C 1
ATOM 2212 O O . GLN A 1 279 ? -7.440 28.340 -36.163 1.00 41.91 279 GLN A O 1
ATOM 2217 N N . SER A 1 280 ? -9.065 29.344 -37.324 1.00 38.56 280 SER A N 1
ATOM 2218 C CA . SER A 1 280 ? -9.886 28.124 -37.435 1.00 38.56 280 SER A CA 1
ATOM 2219 C C . SER A 1 280 ? -9.434 27.176 -38.557 1.00 38.56 280 SER A C 1
ATOM 2221 O O . SER A 1 280 ? -9.658 25.964 -38.468 1.00 38.56 280 SER A O 1
ATOM 2223 N N . SER A 1 281 ? -8.720 27.687 -39.567 1.00 35.22 281 SER A N 1
ATOM 2224 C CA . SER A 1 281 ? -8.106 26.879 -40.630 1.00 35.22 281 SER A CA 1
ATOM 2225 C C . SER A 1 281 ? -6.763 26.244 -40.231 1.00 35.22 281 SER A C 1
ATOM 2227 O O . SER A 1 281 ? -6.211 25.472 -41.011 1.00 35.22 281 SER A O 1
ATOM 2229 N N . TRP A 1 282 ? -6.265 26.490 -39.011 1.00 38.34 282 TRP A N 1
ATOM 2230 C CA . TRP A 1 282 ? -5.157 25.729 -38.403 1.00 38.34 282 TRP A CA 1
ATOM 2231 C C . TRP A 1 282 ? -5.647 24.417 -37.770 1.00 38.34 282 TRP A C 1
ATOM 2233 O O . TRP A 1 282 ? -4.947 23.782 -36.979 1.00 38.34 282 TRP A O 1
ATOM 2243 N N . SER A 1 283 ? -6.847 23.970 -38.147 1.00 39.09 283 SER A N 1
ATOM 2244 C CA . SER A 1 283 ? -7.205 22.563 -38.051 1.00 39.09 283 SER A CA 1
ATOM 2245 C C . SER A 1 283 ? -6.238 21.771 -38.924 1.00 39.09 283 SER A C 1
ATOM 2247 O O . SER A 1 283 ? -6.370 21.762 -40.141 1.00 39.09 283 SER A O 1
ATOM 2249 N N . PHE A 1 284 ? -5.271 21.121 -38.271 1.00 45.84 284 PHE A N 1
ATOM 2250 C CA . PHE A 1 284 ? -4.475 20.021 -38.807 1.00 45.84 284 PHE A CA 1
ATOM 2251 C C . PHE A 1 284 ? -3.860 20.280 -40.186 1.00 45.84 284 PHE A C 1
ATOM 2253 O O . PHE A 1 284 ? -4.461 19.931 -41.193 1.00 45.84 284 PHE A O 1
ATOM 2260 N N . THR A 1 285 ? -2.633 20.807 -40.226 1.00 45.91 285 THR A N 1
ATOM 2261 C CA . THR A 1 285 ? -1.523 20.378 -41.112 1.00 45.91 285 THR A CA 1
ATOM 2262 C C . THR A 1 285 ? -0.470 21.480 -41.118 1.00 45.91 285 THR A C 1
ATOM 2264 O O . THR A 1 285 ? -0.650 22.450 -41.827 1.00 45.91 285 THR A O 1
ATOM 2267 N N . PHE A 1 286 ? 0.624 21.350 -40.364 1.00 35.66 286 PHE A N 1
ATOM 2268 C CA . PHE A 1 286 ? 1.924 21.978 -40.665 1.00 35.66 286 PHE A CA 1
ATOM 2269 C C . PHE A 1 286 ? 3.014 21.265 -39.821 1.00 35.66 286 PHE A C 1
ATOM 2271 O O . PHE A 1 286 ? 2.702 20.730 -38.757 1.00 35.66 286 PHE A O 1
ATOM 2278 N N . PRO A 1 287 ? 4.272 21.159 -40.287 1.00 39.47 287 PRO A N 1
ATOM 2279 C CA . PRO A 1 287 ? 4.676 20.191 -41.307 1.00 39.47 287 PRO A CA 1
ATOM 2280 C C . PRO A 1 287 ? 5.986 19.454 -40.938 1.00 39.47 287 PRO A C 1
ATOM 2282 O O . PRO A 1 287 ? 6.746 19.846 -40.056 1.00 39.47 287 PRO A O 1
ATOM 2285 N N . LEU A 1 288 ? 6.307 18.444 -41.741 1.00 39.41 288 LEU A N 1
ATOM 2286 C CA . LEU A 1 288 ? 7.584 17.729 -41.873 1.00 39.41 288 LEU A CA 1
ATOM 2287 C C . LEU A 1 288 ? 8.852 18.591 -42.163 1.00 39.41 288 LEU A C 1
ATOM 2289 O O . LEU A 1 288 ? 9.858 18.055 -42.624 1.00 39.41 288 LEU A O 1
ATOM 2293 N N . CYS A 1 289 ? 8.883 19.903 -41.910 1.00 29.77 289 CYS A N 1
ATOM 2294 C CA . CYS A 1 289 ? 9.958 20.777 -42.418 1.00 29.77 289 CYS A CA 1
ATOM 2295 C C . CYS A 1 289 ? 11.275 20.793 -41.621 1.00 29.77 289 CYS A C 1
ATOM 2297 O O . CYS A 1 289 ? 12.178 21.528 -42.002 1.00 29.77 289 CYS A O 1
ATOM 2299 N N . PHE A 1 290 ? 11.449 19.962 -40.590 1.00 31.70 290 PHE A N 1
ATOM 2300 C CA . PHE A 1 290 ? 12.775 19.746 -39.980 1.00 31.70 290 PHE A CA 1
ATOM 2301 C C . PHE A 1 290 ? 13.451 18.432 -40.400 1.00 31.70 290 PHE A C 1
ATOM 2303 O O . PHE A 1 290 ? 14.489 18.077 -39.853 1.00 31.70 290 PHE A O 1
ATOM 2310 N N . PHE A 1 291 ? 12.901 17.723 -41.397 1.00 33.59 291 PHE A N 1
ATOM 2311 C CA . PHE A 1 291 ? 13.422 16.423 -41.844 1.00 33.59 291 PHE A CA 1
ATOM 2312 C C . PHE A 1 291 ? 13.987 16.395 -43.272 1.00 33.59 291 PHE A C 1
ATOM 2314 O O . PHE A 1 291 ? 14.180 15.315 -43.825 1.00 33.59 291 PHE A O 1
ATOM 2321 N N . ASN A 1 292 ? 14.283 17.545 -43.886 1.00 30.39 292 ASN A N 1
ATOM 2322 C CA . ASN A 1 292 ? 14.869 17.556 -45.229 1.00 30.39 292 ASN A CA 1
ATOM 2323 C C . ASN A 1 292 ? 16.019 18.557 -45.383 1.00 30.39 292 ASN A C 1
ATOM 2325 O O . ASN A 1 292 ? 15.957 19.472 -46.195 1.00 30.39 292 ASN A O 1
ATOM 2329 N N . THR A 1 293 ? 17.096 18.321 -44.631 1.00 32.94 293 THR A N 1
ATOM 2330 C CA . THR A 1 293 ? 18.442 18.767 -45.023 1.00 32.94 293 THR A CA 1
ATOM 2331 C C . THR A 1 293 ? 19.459 17.672 -44.714 1.00 32.94 293 THR A C 1
ATOM 2333 O O . THR A 1 293 ? 20.374 17.858 -43.925 1.00 32.94 293 THR A O 1
ATOM 2336 N N . ALA A 1 294 ? 19.272 16.489 -45.298 1.00 31.27 294 ALA A N 1
ATOM 2337 C CA . ALA A 1 294 ? 20.335 15.492 -45.409 1.00 31.27 294 ALA A CA 1
ATOM 2338 C C . ALA A 1 294 ? 19.991 14.485 -46.511 1.00 31.27 294 ALA A C 1
ATOM 2340 O O . ALA A 1 294 ? 19.745 13.306 -46.264 1.00 31.27 294 ALA A O 1
ATOM 2341 N N . LYS A 1 295 ? 19.971 14.952 -47.762 1.00 37.47 295 LYS A N 1
ATOM 2342 C CA . LYS A 1 295 ? 20.267 14.071 -48.888 1.00 37.47 295 LYS A CA 1
ATOM 2343 C C . LYS A 1 295 ? 21.539 14.574 -49.557 1.00 37.47 295 LYS A C 1
ATOM 2345 O O . LYS A 1 295 ? 21.572 15.698 -50.038 1.00 37.47 295 LYS A O 1
ATOM 2350 N N . GLN A 1 296 ? 22.498 13.650 -49.618 1.00 33.09 296 GLN A N 1
ATOM 2351 C CA . GLN A 1 296 ? 23.698 13.603 -50.457 1.00 33.09 296 GLN A CA 1
ATOM 2352 C C . GLN A 1 296 ? 24.984 14.220 -49.890 1.00 33.09 296 GLN A C 1
ATOM 2354 O O . GLN A 1 296 ? 25.238 15.406 -50.040 1.00 33.09 296 GLN A O 1
ATOM 2359 N N . HIS A 1 297 ? 25.846 13.352 -49.345 1.00 29.03 297 HIS A N 1
ATOM 2360 C CA . HIS A 1 297 ? 27.160 13.086 -49.945 1.00 29.03 297 HIS A CA 1
ATOM 2361 C C . HIS A 1 297 ? 27.665 11.679 -49.541 1.00 29.03 297 HIS A C 1
ATOM 2363 O O . HIS A 1 297 ? 27.951 11.413 -48.383 1.00 29.03 297 HIS A O 1
ATOM 2369 N N . THR A 1 298 ? 27.648 10.783 -50.529 1.00 36.75 298 THR A N 1
ATOM 2370 C CA . THR A 1 298 ? 28.608 9.708 -50.859 1.00 36.75 298 THR A CA 1
ATOM 2371 C C . THR A 1 298 ? 29.475 9.077 -49.750 1.00 36.75 298 THR A C 1
ATOM 2373 O O . THR A 1 298 ? 30.497 9.651 -49.385 1.00 36.75 298 THR A O 1
ATOM 2376 N N . LEU A 1 299 ? 29.126 7.852 -49.324 1.00 32.59 299 LEU A N 1
ATOM 2377 C CA . LEU A 1 299 ? 29.860 6.565 -49.441 1.00 32.59 299 LEU A CA 1
ATOM 2378 C C . LEU A 1 299 ? 29.266 5.526 -48.479 1.00 32.59 299 LEU A C 1
ATOM 2380 O O . LEU A 1 299 ? 29.063 5.867 -47.295 1.00 32.59 299 LEU A O 1
#

Organism: NCBI:txid370345

Mean predicted aligned error: 19.55 Å

Foldseek 3Di:
DDPVVVVVVVVVVVVPDPCLQLKKKFFKDFADPDPPPPPDDDDDDDDDDDDDDDDDDDDDDDDDDPDDDPDDDPDDQDALVVQLVQQLVQLCPVVVCVQQNVLSVQWDFPDDDPPGMTMIGGDSSSVVSVVVCVVVVNRDGGDRIDGPDMDRDPDPDDDDDDDDPDDDLLVLLLVQLVVCVVVVHFADLVSSQVVQCVVQVPHDRDDSVVNVVSVVVCVVVVQWDDDPGIDGDPVVNVVVVVVVVVVVVVVVVVVVVVVCVVVVVVPDPVVVVVVVVVVVVPPDDDDPVVPPDDDDDDD

Sequence (299 aa):
MSQRQAREERRLAARNLPVASKCLAIVLLPQKKQTTKNSEDVNGDRDRKGTTAAGSTAIPENTKTTGLIGGNSAGAPYNGKTLLEDFKQQNKTCYWNPALIESIRQLEYLGFVEPCTVLVGGEDIHLENLRSAWGRRVLKAPVNFTIDRIGDVNGIEMQVIPQTQFIPLPDSLCLIITELNNAQQAATLDSIRARLQRWYQNTTLPSHQLIYDTLGQLIRERKVFHNGEFLVVPLWFVAVFYVAAFFFVAISDLMISRILLRNGLLQNEFVRFNIVQSQSSWSFTFPLCFFNTAKQHTL

Radius of gyration: 36.82 Å; Cα contacts (8 Å, |Δi|>4): 232; chains: 1; bounding box: 69×79×106 Å